Protein AF-A0A7S3HF93-F1 (afdb_monomer)

Foldseek 3Di:
DVVVVCCVPPVVVVVVLVVQLVVQCVVCVLFDSLLSSVLSVCVVCCVVCHDLSVVPADDLVVLLVLLCVVQVFNDLDDCLLVQLRVLLCPDPQNVPDDAGSVRRSVVSVLSNLLSNQSRLLVVQCVQCVCLVVADDPDDDDQDDDAPPCSLVVLQVQCVPPVDDFDFQLCLSHVHFPDHDAQPLVSLVVRSVVSLVVVQVVVVVCVVSRNCSVCVRPNHDRGGRDDLLSQLCSQHVSDPSCCSSCVVPVVSSCVRCDPVSSVVSVVSSVSSVSSNCSNNVVHD

Sequence (283 aa):
MTYLWIGAIVVTPAIIFGLIVLKSKVEYPEKSLFYCFLNSCMIPLRLLRLGPFRHGKVSLDKAMKYAMRKTKLTDFGDMTFAESYSFITNTPSHQALKLTNLGHIMFRLELNMSMCRRLRFQQFLKDCPEVLNIRVPTPVFVMGLPRTGTTFLHRLLSLDPQVRAPLLWELLSPVPGHTGAPNATVFADDRLKRNKFVRKLIQDRESMGDRAMEHIHEIGADLPEECLMVLSDEIPTHLSFLYSDYVHHDVFFSKIDFERVKNAYLYYKKVLQLLSYQVGEAE

Radius of gyration: 21.64 Å; Cα contacts (8 Å, |Δi|>4): 286; chains: 1; bounding box: 46×44×73 Å

Organism: NCBI:txid89044

InterPro domains:
  IPR027417 P-loop containing nucleoside triphosphate hydrolase [G3DSA:3.40.50.300] (52-282)
  IPR027417 P-loop containing nucleoside triphosphate hydrolase [SSF52540] (136-182)
  IPR052736 Omega-hydroxy-beta-dihydromenaquinone-9 sulfotransferase Stf3 [PTHR36451] (72-231)

Structure (mmCIF, N/CA/C/O backbone):
data_AF-A0A7S3HF93-F1
#
_entry.id   AF-A0A7S3HF93-F1
#
loop_
_atom_site.group_PDB
_atom_site.id
_atom_site.type_symbol
_atom_site.label_atom_id
_atom_site.label_alt_id
_atom_site.label_comp_id
_atom_site.label_asym_id
_atom_site.label_entity_id
_atom_site.label_seq_id
_atom_site.pdbx_PDB_ins_code
_atom_site.Cartn_x
_atom_site.Cartn_y
_atom_site.Cartn_z
_atom_site.occupancy
_atom_site.B_iso_or_equiv
_atom_site.auth_seq_id
_atom_site.auth_comp_id
_atom_site.auth_asym_id
_atom_site.auth_atom_id
_atom_site.pdbx_PDB_model_num
ATOM 1 N N . MET A 1 1 ? 18.371 21.013 -51.063 1.00 54.50 1 MET A N 1
ATOM 2 C CA . MET A 1 1 ? 19.091 20.854 -49.775 1.00 54.50 1 MET A CA 1
ATOM 3 C C . MET A 1 1 ? 18.173 20.776 -48.554 1.00 54.50 1 MET A C 1
ATOM 5 O O . MET A 1 1 ? 18.544 20.096 -47.617 1.00 54.50 1 MET A O 1
ATOM 9 N N . THR A 1 2 ? 16.985 21.384 -48.537 1.00 56.09 2 THR A N 1
ATOM 10 C CA . THR A 1 2 ? 16.068 21.419 -47.373 1.00 56.09 2 THR A CA 1
ATOM 11 C C . THR A 1 2 ? 15.461 20.066 -46.958 1.00 56.09 2 THR A C 1
ATOM 13 O O . THR A 1 2 ? 15.338 19.802 -45.767 1.00 56.09 2 THR A O 1
ATOM 16 N N . TYR A 1 3 ? 15.158 19.164 -47.898 1.00 54.81 3 TYR A N 1
ATOM 17 C CA . TYR A 1 3 ? 14.540 17.859 -47.593 1.00 54.81 3 TYR A CA 1
ATOM 18 C C . TYR A 1 3 ? 15.470 16.848 -46.891 1.00 54.81 3 TYR A C 1
ATOM 20 O O . TYR A 1 3 ? 15.006 16.033 -46.097 1.00 54.81 3 TYR A O 1
ATOM 28 N N . LEU A 1 4 ? 16.787 16.931 -47.122 1.00 53.72 4 LEU A N 1
ATOM 29 C CA . LEU A 1 4 ? 17.787 16.059 -46.482 1.00 53.72 4 LEU A CA 1
ATOM 30 C C . LEU A 1 4 ? 17.925 16.337 -44.974 1.00 53.72 4 LEU A C 1
ATOM 32 O O . LEU A 1 4 ? 18.105 15.410 -44.187 1.00 53.72 4 LEU A O 1
ATOM 36 N N . TRP A 1 5 ? 17.767 17.597 -44.558 1.00 51.94 5 TRP A N 1
ATOM 37 C CA . TRP A 1 5 ? 17.823 17.996 -43.148 1.00 51.94 5 TRP A CA 1
ATOM 38 C C . TRP A 1 5 ? 16.563 17.598 -42.369 1.00 51.94 5 TRP A C 1
ATOM 40 O O . TRP A 1 5 ? 16.667 17.169 -41.223 1.00 51.94 5 TRP A O 1
ATOM 50 N N . ILE A 1 6 ? 15.382 17.659 -42.999 1.00 56.69 6 ILE A N 1
ATOM 51 C CA . ILE A 1 6 ? 14.113 17.219 -42.390 1.00 56.69 6 ILE A CA 1
ATOM 52 C C . ILE A 1 6 ? 14.146 15.705 -42.103 1.00 56.69 6 ILE A C 1
ATOM 54 O O . ILE A 1 6 ? 13.735 15.270 -41.026 1.00 56.69 6 ILE A O 1
ATOM 58 N N . GLY A 1 7 ? 14.712 14.911 -43.023 1.00 52.31 7 GLY A N 1
ATOM 59 C CA . GLY A 1 7 ? 14.928 13.474 -42.829 1.00 52.31 7 GLY A CA 1
ATOM 60 C C . GLY A 1 7 ? 15.844 13.161 -41.640 1.00 52.31 7 GLY A C 1
ATOM 61 O O . GLY A 1 7 ? 15.483 12.381 -40.763 1.00 52.31 7 GLY A O 1
ATOM 62 N N . ALA A 1 8 ? 17.001 13.818 -41.549 1.00 60.31 8 ALA A N 1
ATOM 63 C CA . ALA A 1 8 ? 17.965 13.547 -40.481 1.00 60.31 8 ALA A CA 1
ATOM 64 C C . ALA A 1 8 ? 17.506 14.026 -39.088 1.00 60.31 8 ALA A C 1
ATOM 66 O O . ALA A 1 8 ? 17.792 13.361 -38.093 1.00 60.31 8 ALA A O 1
ATOM 67 N N . ILE A 1 9 ? 16.793 15.157 -39.007 1.00 61.91 9 ILE A N 1
ATOM 68 C CA . ILE A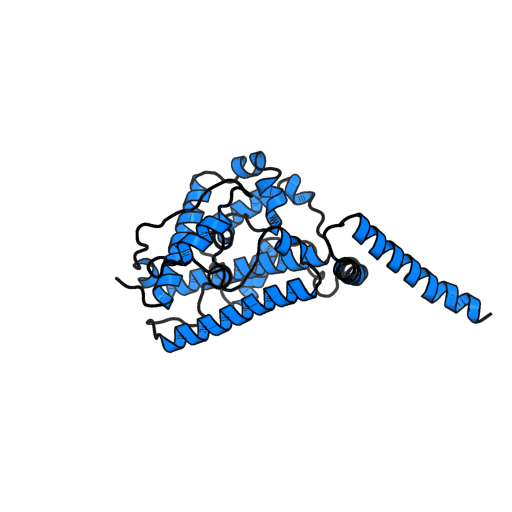 1 9 ? 16.422 15.792 -37.730 1.00 61.91 9 ILE A CA 1
ATOM 69 C C . ILE A 1 9 ? 15.125 15.217 -37.142 1.00 61.91 9 ILE A C 1
ATOM 71 O O . ILE A 1 9 ? 14.989 15.174 -35.922 1.00 61.91 9 ILE A O 1
ATOM 75 N N . VAL A 1 10 ? 14.177 14.758 -37.967 1.00 63.00 10 VAL A N 1
ATOM 76 C CA . VAL A 1 10 ? 12.846 14.331 -37.486 1.00 63.00 10 VAL A CA 1
ATOM 77 C C . VAL A 1 10 ? 12.590 12.842 -37.709 1.00 63.00 10 VAL A C 1
ATOM 79 O O . VAL A 1 10 ? 12.079 12.168 -36.813 1.00 63.00 10 VAL A O 1
ATOM 82 N N . VAL A 1 11 ? 12.976 12.298 -38.865 1.00 71.50 11 VAL A N 1
ATOM 83 C CA . VAL A 1 11 ? 12.663 10.902 -39.212 1.00 71.50 11 VAL A CA 1
ATOM 84 C C . VAL A 1 11 ? 13.532 9.935 -38.408 1.00 71.50 11 VAL A C 1
ATOM 86 O O . VAL A 1 11 ? 13.014 8.970 -37.850 1.00 71.50 11 VAL A O 1
ATOM 89 N N . THR A 1 12 ? 14.827 10.224 -38.250 1.00 80.56 12 THR A N 1
ATOM 90 C CA . THR A 1 12 ? 15.736 9.360 -37.479 1.00 80.56 12 THR A CA 1
ATOM 91 C C . THR A 1 12 ? 15.332 9.242 -36.000 1.00 80.56 12 THR A C 1
ATOM 93 O O . THR A 1 12 ? 15.206 8.111 -35.524 1.00 80.56 12 THR A O 1
ATOM 96 N N . PRO A 1 13 ? 15.043 10.332 -35.253 1.00 84.62 13 PRO A N 1
ATOM 97 C CA . PRO A 1 13 ? 14.576 10.212 -33.869 1.00 84.62 13 PRO A CA 1
ATOM 98 C C . PRO A 1 13 ? 13.223 9.509 -33.734 1.00 84.62 13 PRO A C 1
ATOM 100 O O . PRO A 1 13 ? 13.038 8.742 -32.791 1.00 84.62 13 PRO A O 1
ATOM 103 N N . ALA A 1 14 ? 12.296 9.722 -34.674 1.00 86.25 14 ALA A N 1
ATOM 104 C CA . ALA A 1 14 ? 11.002 9.042 -34.672 1.00 86.25 14 ALA A CA 1
ATOM 105 C C . ALA A 1 14 ? 11.151 7.526 -34.891 1.00 86.25 14 ALA A C 1
ATOM 107 O O . ALA A 1 14 ? 10.528 6.742 -34.174 1.00 86.25 14 ALA A O 1
ATOM 108 N N . ILE A 1 15 ? 12.023 7.103 -35.816 1.00 90.56 15 ILE A N 1
ATOM 109 C CA . ILE A 1 15 ? 12.349 5.685 -36.034 1.00 90.56 15 ILE A CA 1
ATOM 110 C C . ILE A 1 15 ? 13.000 5.089 -34.784 1.00 90.56 15 ILE A C 1
ATOM 112 O O . ILE A 1 15 ? 12.564 4.040 -34.317 1.00 90.56 15 ILE A O 1
ATOM 116 N N . ILE A 1 16 ? 14.001 5.763 -34.204 1.00 91.81 16 ILE A N 1
ATOM 117 C CA . ILE A 1 16 ? 14.665 5.301 -32.974 1.00 91.81 16 ILE A CA 1
ATOM 118 C C . ILE A 1 16 ? 13.646 5.144 -31.842 1.00 91.81 16 ILE A C 1
ATOM 120 O O . ILE A 1 16 ? 13.633 4.118 -31.166 1.00 91.81 16 ILE A O 1
ATOM 124 N N . PHE A 1 17 ? 12.764 6.126 -31.650 1.00 94.50 17 PHE A N 1
ATOM 125 C CA . PHE A 1 17 ? 11.713 6.051 -30.642 1.00 94.50 17 PHE A CA 1
ATOM 126 C C . PHE A 1 17 ? 10.759 4.877 -30.902 1.00 94.50 17 PHE A C 1
ATOM 128 O O . PHE A 1 17 ? 10.477 4.110 -29.983 1.00 94.50 17 PHE A O 1
ATOM 135 N N . GLY A 1 18 ? 10.329 4.674 -32.151 1.00 95.19 18 GLY A N 1
ATOM 136 C CA . GLY A 1 18 ? 9.523 3.516 -32.543 1.00 95.19 18 GLY A CA 1
ATOM 137 C C . GLY A 1 18 ? 10.207 2.185 -32.215 1.00 95.19 18 GLY A C 1
ATOM 138 O O . GLY A 1 18 ? 9.590 1.308 -31.613 1.00 95.19 18 GLY A O 1
ATOM 139 N N . LEU A 1 19 ? 11.503 2.056 -32.516 1.00 95.75 19 LEU A N 1
ATOM 140 C CA . LEU A 1 19 ? 12.301 0.875 -32.172 1.00 95.75 19 LEU A CA 1
ATOM 141 C C . LEU A 1 19 ? 12.415 0.667 -30.655 1.00 95.75 19 LEU A C 1
ATOM 143 O O . LEU A 1 19 ? 12.346 -0.470 -30.196 1.00 95.75 19 LEU A O 1
ATOM 147 N N . ILE A 1 20 ? 12.543 1.738 -29.865 1.00 95.88 20 ILE A N 1
ATOM 148 C CA . ILE A 1 20 ? 12.551 1.661 -28.394 1.00 95.88 20 ILE A CA 1
ATOM 149 C C . ILE A 1 20 ? 11.207 1.141 -27.871 1.00 95.88 20 ILE A C 1
ATOM 151 O O . ILE A 1 20 ? 11.189 0.247 -27.024 1.00 95.88 20 ILE A O 1
ATOM 155 N N . VAL A 1 21 ? 10.089 1.659 -28.388 1.00 97.06 21 VAL A N 1
ATOM 156 C CA . VAL A 1 21 ? 8.744 1.209 -27.998 1.00 97.06 21 VAL A CA 1
ATOM 157 C C . VAL A 1 21 ? 8.542 -0.264 -28.353 1.00 97.06 21 VAL A C 1
ATOM 159 O O . VAL A 1 21 ? 8.089 -1.035 -27.507 1.00 97.06 21 VAL A O 1
ATOM 162 N N . LEU A 1 22 ? 8.924 -0.675 -29.566 1.00 96.94 22 LEU A N 1
ATOM 163 C CA . LEU A 1 22 ? 8.828 -2.070 -30.004 1.00 96.94 22 LEU A CA 1
ATOM 164 C C . LEU A 1 22 ? 9.722 -2.989 -29.171 1.00 96.94 22 LEU A C 1
ATOM 166 O O . LEU A 1 22 ? 9.261 -4.036 -28.726 1.00 96.94 22 LEU A O 1
ATOM 170 N N . LYS A 1 23 ? 10.962 -2.580 -28.879 1.00 95.75 23 LYS A N 1
ATOM 171 C CA . LYS A 1 23 ? 11.851 -3.322 -27.978 1.00 95.75 23 LYS A CA 1
ATOM 172 C C . LYS A 1 23 ? 11.224 -3.484 -26.593 1.00 95.75 23 LYS A C 1
ATOM 174 O O . LYS A 1 23 ? 11.192 -4.594 -26.074 1.00 95.75 23 LYS A O 1
ATOM 179 N N . SER A 1 24 ? 10.662 -2.414 -26.025 1.00 93.88 24 SER A N 1
ATOM 180 C CA . SER A 1 24 ? 9.940 -2.490 -24.751 1.00 93.88 24 SER A CA 1
ATOM 181 C C . SER A 1 24 ? 8.746 -3.442 -24.832 1.00 93.88 24 SER A C 1
ATOM 183 O O . SER A 1 24 ? 8.469 -4.132 -23.859 1.00 93.88 24 SER A O 1
ATOM 185 N N . LYS A 1 25 ? 8.035 -3.505 -25.960 1.00 94.62 25 LYS A N 1
ATOM 186 C CA . LYS A 1 25 ? 6.913 -4.433 -26.127 1.00 94.62 25 LYS A CA 1
ATOM 187 C C . LYS A 1 25 ? 7.363 -5.895 -26.234 1.00 94.62 25 LYS A C 1
ATOM 189 O O . LYS A 1 25 ? 6.658 -6.771 -25.744 1.00 94.62 25 LYS A O 1
ATOM 194 N N . VAL A 1 26 ? 8.519 -6.149 -26.847 1.00 95.50 26 VAL A N 1
ATOM 195 C CA . VAL A 1 26 ? 9.136 -7.485 -26.906 1.00 95.50 26 VAL A CA 1
ATOM 196 C C . VAL A 1 26 ? 9.621 -7.928 -25.522 1.00 95.50 26 VAL A C 1
ATOM 198 O 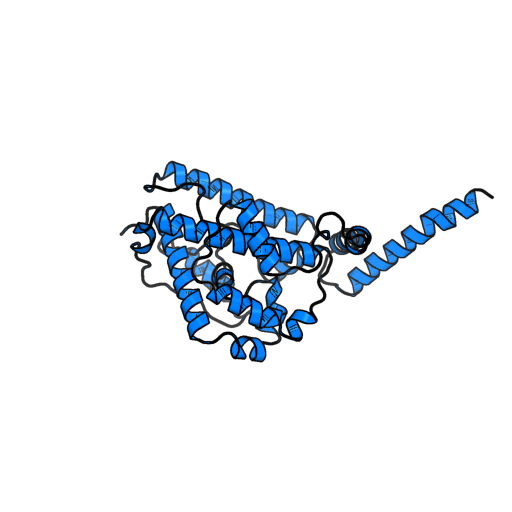O . VAL A 1 26 ? 9.415 -9.078 -25.155 1.00 95.50 26 VAL A O 1
ATOM 201 N N . GLU A 1 27 ? 10.223 -7.024 -24.742 1.00 92.44 27 GLU A N 1
ATOM 202 C CA . GLU A 1 27 ? 10.680 -7.317 -23.374 1.00 92.44 27 GLU A CA 1
ATOM 203 C C . GLU A 1 27 ? 9.521 -7.535 -22.383 1.00 92.44 27 GLU A C 1
ATOM 205 O O . GLU A 1 27 ? 9.659 -8.342 -21.468 1.00 92.44 27 GLU A O 1
ATOM 210 N N . TYR A 1 28 ? 8.389 -6.843 -22.567 1.00 90.00 28 TYR A N 1
ATOM 211 C CA . TYR A 1 28 ? 7.213 -6.906 -21.685 1.00 90.00 28 TYR A CA 1
ATOM 212 C C . TYR A 1 28 ? 5.944 -7.284 -22.479 1.00 90.00 28 TYR A C 1
ATOM 214 O O . TYR A 1 28 ? 5.081 -6.429 -22.743 1.00 90.00 28 TYR A O 1
ATOM 222 N N . PRO A 1 29 ? 5.811 -8.551 -22.919 1.00 90.25 29 PRO A N 1
ATOM 223 C CA . PRO A 1 29 ? 4.712 -8.999 -23.775 1.00 90.25 29 PRO A CA 1
ATOM 224 C C . PRO A 1 29 ? 3.334 -8.901 -23.104 1.00 90.25 29 PRO A C 1
ATOM 226 O O . PRO A 1 29 ? 2.328 -8.795 -23.804 1.00 90.25 29 PRO A O 1
ATOM 229 N N . GLU A 1 30 ? 3.267 -8.851 -21.779 1.00 87.38 30 GLU A N 1
ATOM 230 C CA . GLU A 1 30 ? 2.043 -8.665 -20.999 1.00 87.38 30 GLU A CA 1
ATOM 231 C C . GLU A 1 30 ? 1.547 -7.209 -20.965 1.00 87.38 30 GLU A C 1
ATOM 233 O O . GLU A 1 30 ? 0.379 -6.955 -20.672 1.00 87.38 30 GLU A O 1
ATOM 238 N N . LYS A 1 31 ? 2.409 -6.229 -21.268 1.00 89.62 31 LYS A N 1
ATOM 239 C CA . LYS A 1 31 ? 2.045 -4.803 -21.258 1.00 89.62 31 LYS A CA 1
ATOM 240 C C . LYS A 1 31 ? 1.449 -4.373 -22.594 1.00 89.62 31 LYS A C 1
ATOM 242 O O . LYS A 1 31 ? 1.859 -4.843 -23.654 1.00 89.62 31 LYS A O 1
ATOM 247 N N . SER A 1 32 ? 0.483 -3.457 -22.582 1.00 91.69 32 SER A N 1
ATOM 248 C CA . SER A 1 32 ? -0.082 -2.926 -23.830 1.00 91.69 32 SER A CA 1
ATOM 249 C C . SER A 1 32 ? 0.949 -2.104 -24.617 1.00 91.69 32 SER A C 1
ATOM 251 O O . SER A 1 32 ? 1.884 -1.539 -24.048 1.00 91.69 32 SER A O 1
ATOM 253 N N . LEU A 1 33 ? 0.760 -1.981 -25.936 1.00 94.19 33 LEU A N 1
ATOM 254 C CA . LEU A 1 33 ? 1.612 -1.113 -26.760 1.00 94.19 33 LEU A CA 1
ATOM 255 C C . LEU A 1 33 ? 1.557 0.348 -26.280 1.00 94.19 33 LEU A C 1
ATOM 257 O O . LEU A 1 33 ? 2.578 1.033 -26.269 1.00 94.19 33 LEU A O 1
ATOM 261 N N . PHE A 1 34 ? 0.383 0.798 -25.826 1.00 94.25 34 PHE A N 1
ATOM 262 C CA . PHE A 1 34 ? 0.198 2.129 -25.253 1.00 94.25 34 PHE A CA 1
ATOM 263 C C . PHE A 1 34 ? 1.013 2.329 -23.967 1.00 94.25 34 PHE A C 1
ATOM 265 O O . PHE A 1 34 ? 1.678 3.354 -23.824 1.00 94.25 34 PHE A O 1
ATOM 272 N N . TYR A 1 35 ? 1.054 1.333 -23.076 1.00 94.12 35 TYR A N 1
ATOM 273 C CA . TYR A 1 35 ? 1.919 1.368 -21.893 1.00 94.12 35 TYR A CA 1
ATOM 274 C C . TYR A 1 35 ? 3.398 1.479 -22.286 1.00 94.12 35 TYR A C 1
ATOM 276 O O . TYR A 1 35 ? 4.120 2.322 -21.753 1.00 94.12 35 TYR A O 1
ATOM 284 N N . CYS A 1 36 ? 3.860 0.663 -23.242 1.00 95.56 36 CYS A N 1
ATOM 285 C CA . CYS A 1 36 ? 5.243 0.705 -23.733 1.00 95.56 36 CYS A CA 1
ATOM 286 C C . CYS A 1 36 ? 5.588 2.067 -24.352 1.00 95.56 36 CYS A C 1
ATOM 288 O O . CYS A 1 36 ? 6.675 2.599 -24.106 1.00 95.56 36 CYS A O 1
ATOM 290 N N . PHE A 1 37 ? 4.653 2.657 -25.102 1.00 96.12 37 PHE A N 1
ATOM 291 C CA . PHE A 1 37 ? 4.762 4.007 -25.646 1.00 96.12 37 PHE A CA 1
ATOM 292 C C . PHE A 1 37 ? 4.907 5.048 -24.531 1.00 96.12 37 PHE A C 1
ATOM 294 O O . PHE A 1 37 ? 5.915 5.754 -24.483 1.00 96.12 37 PHE A O 1
ATOM 301 N N . LEU A 1 38 ? 3.962 5.088 -23.585 1.00 95.19 38 LEU A N 1
ATOM 302 C CA . LEU A 1 38 ? 3.956 6.055 -22.487 1.00 95.19 38 LEU A CA 1
ATOM 303 C C . LEU A 1 38 ? 5.219 5.928 -21.627 1.00 95.19 38 LEU A C 1
ATOM 305 O O . LEU A 1 38 ? 5.877 6.922 -21.318 1.00 95.19 38 LEU A O 1
ATOM 309 N N . ASN A 1 39 ? 5.607 4.695 -21.298 1.00 95.00 39 ASN A N 1
ATOM 310 C CA . ASN A 1 39 ? 6.837 4.403 -20.576 1.00 95.00 39 ASN A CA 1
ATOM 311 C C . ASN A 1 39 ? 8.072 4.928 -21.327 1.00 95.00 39 ASN A C 1
ATOM 313 O O . ASN A 1 39 ? 8.966 5.499 -20.700 1.00 95.00 39 ASN A O 1
ATOM 317 N N . SER A 1 40 ? 8.112 4.794 -22.654 1.00 96.00 40 SER A N 1
ATOM 318 C CA . SER A 1 40 ? 9.217 5.288 -23.486 1.00 96.00 40 SER A CA 1
ATOM 319 C C . SER A 1 40 ? 9.246 6.816 -23.571 1.00 96.00 40 SER A C 1
ATOM 321 O O . SER A 1 40 ? 10.325 7.405 -23.502 1.00 96.00 40 SER A O 1
ATOM 323 N N . CYS A 1 41 ? 8.088 7.488 -23.609 1.00 95.31 41 CYS A N 1
ATOM 324 C CA . CYS A 1 41 ? 8.006 8.955 -23.542 1.00 95.31 41 CYS A CA 1
ATOM 325 C C . CYS A 1 41 ? 8.643 9.530 -22.267 1.00 95.31 41 CYS A C 1
ATOM 327 O O . CYS A 1 41 ? 9.082 10.678 -22.252 1.00 95.31 41 CYS A O 1
ATOM 329 N N . MET A 1 42 ? 8.728 8.741 -21.192 1.00 95.75 42 MET A N 1
ATOM 330 C CA . MET A 1 42 ? 9.341 9.171 -19.935 1.00 95.75 42 MET A CA 1
ATOM 331 C C . MET A 1 42 ? 10.870 9.036 -19.900 1.00 95.75 42 MET A C 1
ATOM 333 O O . MET A 1 42 ? 11.488 9.496 -18.938 1.00 95.75 42 MET A O 1
ATOM 337 N N . ILE A 1 43 ? 11.504 8.437 -20.917 1.00 94.75 43 ILE A N 1
ATOM 338 C CA . ILE A 1 43 ? 12.963 8.240 -20.949 1.00 94.75 43 ILE A CA 1
ATOM 339 C C . ILE A 1 43 ? 13.720 9.575 -20.839 1.00 94.75 43 ILE A C 1
ATOM 341 O O . ILE A 1 43 ? 14.563 9.680 -19.942 1.00 94.75 43 ILE A O 1
ATOM 345 N N . PRO A 1 44 ? 13.417 10.621 -21.639 1.00 94.25 44 PRO A N 1
ATOM 346 C CA . PRO A 1 44 ? 14.111 11.904 -21.518 1.00 94.25 44 PRO A CA 1
ATOM 347 C C . PRO A 1 44 ? 13.930 12.528 -20.131 1.00 94.25 44 PRO A C 1
ATOM 349 O O . PRO A 1 44 ? 14.888 13.027 -19.545 1.00 94.25 44 PRO A O 1
ATOM 352 N N . LEU A 1 45 ? 12.725 12.427 -19.556 1.00 95.31 45 LEU A N 1
ATOM 353 C CA . LEU A 1 45 ? 12.440 12.930 -18.210 1.00 95.31 45 LEU A CA 1
ATOM 354 C C . LEU A 1 45 ? 13.279 12.211 -17.148 1.00 95.31 45 LEU A C 1
ATOM 356 O O . LEU A 1 45 ? 13.759 12.851 -16.213 1.00 95.31 45 LEU A O 1
ATOM 360 N N . ARG A 1 46 ? 13.485 10.895 -17.283 1.00 94.50 46 ARG A N 1
ATOM 361 C CA . ARG A 1 46 ? 14.317 10.124 -16.351 1.00 94.50 46 ARG A CA 1
ATOM 362 C C . ARG A 1 46 ? 15.799 10.439 -16.502 1.00 94.50 46 ARG A C 1
ATOM 364 O O . ARG A 1 46 ? 16.467 10.603 -15.482 1.00 94.50 46 ARG A O 1
ATOM 371 N N . LEU A 1 47 ? 16.292 10.572 -17.734 1.00 93.38 47 LEU A N 1
ATOM 372 C CA . LEU A 1 47 ? 17.685 10.931 -18.020 1.00 93.38 47 LEU A CA 1
ATOM 373 C C . LEU A 1 47 ? 18.029 12.326 -17.481 1.00 93.38 47 LEU A C 1
ATOM 375 O O . LEU A 1 47 ? 19.037 12.494 -16.800 1.00 93.38 47 LEU A O 1
ATOM 379 N N . LEU A 1 48 ? 17.144 13.299 -17.705 1.00 95.19 48 LEU A N 1
ATOM 380 C CA . LEU A 1 48 ? 17.313 14.684 -17.257 1.00 95.19 48 LEU A CA 1
ATOM 381 C C . LEU A 1 48 ? 16.888 14.915 -15.796 1.00 95.19 48 LEU A C 1
ATOM 383 O O . LEU A 1 48 ? 16.969 16.037 -15.303 1.00 95.19 48 LEU A O 1
ATOM 387 N N . ARG A 1 49 ? 16.422 13.872 -15.091 1.00 94.44 49 ARG A N 1
ATOM 388 C CA . ARG A 1 49 ? 15.892 13.947 -13.715 1.00 94.44 49 ARG A CA 1
ATOM 389 C C . ARG A 1 49 ? 14.818 15.035 -13.552 1.00 94.44 49 ARG A C 1
ATOM 391 O O . ARG A 1 49 ? 14.819 15.792 -12.584 1.00 94.44 49 ARG A O 1
ATOM 398 N N . LEU A 1 50 ? 13.872 15.096 -14.482 1.00 94.50 50 LEU A N 1
ATOM 399 C CA . LEU A 1 50 ? 12.753 16.038 -14.461 1.00 94.50 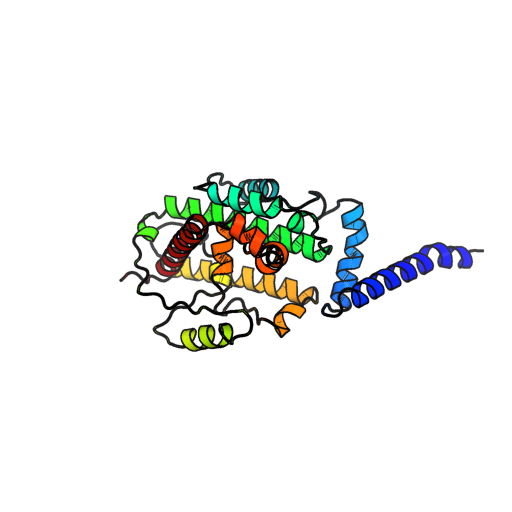50 LEU A CA 1
ATOM 400 C C . LEU A 1 50 ? 11.483 15.404 -13.880 1.00 94.50 50 LEU A C 1
ATOM 402 O O . LEU A 1 50 ? 11.322 14.181 -13.856 1.00 94.50 50 LEU A O 1
ATOM 406 N N . GLY A 1 51 ? 10.580 16.255 -13.384 1.00 92.62 51 GLY A N 1
ATOM 407 C CA . GLY A 1 51 ? 9.266 15.864 -12.865 1.00 92.62 51 GLY A CA 1
ATOM 408 C C . GLY A 1 51 ? 9.343 14.711 -11.851 1.00 92.62 51 GLY A C 1
ATOM 409 O O . GLY A 1 51 ? 10.025 14.842 -10.826 1.00 92.62 51 GLY A O 1
ATOM 410 N N . PRO A 1 52 ? 8.700 13.558 -12.118 1.00 90.50 52 PRO A N 1
ATOM 411 C CA . PRO A 1 52 ? 8.688 12.429 -11.197 1.00 90.50 52 PRO A CA 1
ATOM 412 C C . PRO A 1 52 ? 10.046 11.723 -11.065 1.00 90.50 52 PRO A C 1
ATOM 414 O O . PRO A 1 52 ? 10.167 10.805 -10.263 1.00 90.50 52 PRO A O 1
ATOM 417 N N . PHE A 1 53 ? 11.107 12.142 -11.756 1.00 94.69 53 PHE A N 1
ATOM 418 C CA . PHE A 1 53 ? 12.453 11.575 -11.592 1.00 94.69 53 PHE A CA 1
ATOM 419 C C . PHE A 1 53 ? 13.422 12.493 -10.835 1.00 94.69 53 PHE A C 1
ATOM 421 O O . PHE A 1 53 ? 14.523 12.058 -10.499 1.00 94.69 53 PHE A O 1
ATOM 428 N N . ARG A 1 54 ? 12.997 13.710 -10.457 1.00 93.50 54 ARG A N 1
ATOM 429 C CA . ARG A 1 54 ? 13.835 14.727 -9.783 1.00 93.50 54 ARG A CA 1
ATOM 430 C C . ARG A 1 54 ? 14.554 14.236 -8.533 1.00 93.50 54 ARG A C 1
ATOM 432 O O . ARG A 1 54 ? 15.690 14.617 -8.274 1.00 93.50 54 ARG A O 1
ATOM 439 N N . HIS A 1 55 ? 13.912 13.364 -7.763 1.00 88.38 55 HIS A N 1
ATOM 440 C CA . HIS A 1 55 ? 14.473 12.842 -6.517 1.00 88.38 55 HIS A CA 1
ATOM 441 C C . HIS A 1 55 ? 15.280 11.545 -6.690 1.00 88.38 55 HIS A C 1
ATOM 443 O O . HIS A 1 55 ? 15.651 10.931 -5.692 1.00 88.38 55 HIS A O 1
ATOM 449 N N . GLY A 1 56 ? 15.570 11.113 -7.922 1.00 90.19 56 GLY A N 1
ATOM 450 C CA . GLY A 1 56 ? 16.377 9.922 -8.201 1.00 90.19 56 GLY A CA 1
ATOM 451 C C . GLY A 1 56 ? 15.763 8.629 -7.650 1.00 90.19 56 GLY A C 1
ATOM 452 O O . GLY A 1 56 ? 14.539 8.462 -7.671 1.00 90.19 56 GLY A O 1
ATOM 453 N N . LYS A 1 57 ? 16.614 7.717 -7.155 1.00 90.31 57 LYS A N 1
ATOM 454 C CA . LYS A 1 57 ? 16.207 6.415 -6.595 1.00 90.31 57 LYS A CA 1
ATOM 455 C C . LYS A 1 57 ? 15.193 6.580 -5.453 1.00 90.31 57 LYS A C 1
ATOM 457 O O . LYS A 1 57 ? 15.349 7.479 -4.616 1.00 90.31 57 LYS A O 1
ATOM 462 N N . VAL A 1 58 ? 14.169 5.725 -5.453 1.00 91.88 58 VAL A N 1
ATOM 463 C CA . VAL A 1 58 ? 13.178 5.595 -4.372 1.00 91.88 58 VAL A CA 1
ATOM 464 C C . VAL A 1 58 ? 13.876 5.041 -3.127 1.00 91.88 58 VAL A C 1
ATOM 466 O O . VAL A 1 58 ? 14.693 4.132 -3.235 1.00 91.88 58 VAL A O 1
ATOM 469 N N . SER A 1 59 ? 13.607 5.626 -1.962 1.00 93.06 59 SER A N 1
ATOM 470 C CA . SER A 1 59 ? 14.136 5.158 -0.679 1.00 93.06 59 SER A CA 1
ATOM 471 C C . SER A 1 59 ? 13.162 5.483 0.446 1.00 93.06 59 SER A C 1
ATOM 473 O O . SER A 1 59 ? 12.406 6.457 0.346 1.00 93.06 59 SER A O 1
ATOM 475 N N . LEU A 1 60 ? 13.222 4.698 1.524 1.00 94.94 60 LEU A N 1
ATOM 476 C CA . LEU A 1 60 ? 12.380 4.888 2.702 1.00 94.94 60 LEU A CA 1
ATOM 477 C C . LEU A 1 60 ? 12.546 6.289 3.306 1.00 94.94 60 LEU A C 1
ATOM 479 O O . LEU A 1 60 ? 11.558 6.990 3.482 1.00 94.94 60 LEU A O 1
ATOM 483 N N . ASP A 1 61 ? 13.784 6.752 3.512 1.00 96.31 61 ASP A N 1
ATOM 484 C CA . ASP A 1 61 ? 14.072 8.093 4.054 1.00 96.31 61 ASP A CA 1
ATOM 485 C C . ASP A 1 61 ? 13.380 9.217 3.258 1.00 96.31 61 ASP A C 1
ATOM 487 O O . ASP A 1 61 ? 12.777 10.133 3.823 1.00 96.31 61 ASP A O 1
ATOM 491 N N . LYS A 1 62 ? 13.399 9.135 1.921 1.00 96.38 62 LYS A N 1
ATOM 492 C CA . LYS A 1 62 ? 12.732 10.131 1.072 1.00 96.38 62 LYS A CA 1
ATOM 493 C C . LYS A 1 62 ? 11.215 10.054 1.195 1.00 96.38 62 LYS A C 1
ATOM 495 O O . LYS A 1 62 ? 10.574 11.106 1.166 1.00 96.38 62 LYS A O 1
ATOM 500 N N . ALA A 1 63 ? 10.659 8.849 1.319 1.00 96.88 63 ALA A N 1
ATOM 501 C CA . ALA A 1 63 ? 9.228 8.640 1.505 1.00 96.88 63 ALA A CA 1
ATOM 502 C C . ALA A 1 63 ? 8.755 9.135 2.878 1.00 96.88 63 ALA A C 1
ATOM 504 O O . ALA A 1 63 ? 7.760 9.851 2.951 1.00 96.88 63 ALA A O 1
ATOM 505 N N . MET A 1 64 ? 9.517 8.879 3.943 1.00 98.00 64 MET A N 1
ATOM 506 C CA . MET A 1 64 ? 9.254 9.421 5.278 1.00 98.00 64 MET A CA 1
ATOM 507 C C . MET A 1 64 ? 9.292 10.954 5.276 1.00 98.00 64 MET A C 1
ATOM 509 O O . MET A 1 64 ? 8.336 11.601 5.699 1.00 98.00 64 MET A O 1
ATOM 513 N N . LYS A 1 65 ? 10.335 11.565 4.694 1.00 98.06 65 LYS A N 1
ATOM 514 C CA . LYS A 1 65 ? 10.428 13.030 4.539 1.00 98.06 65 LYS A CA 1
ATOM 515 C C . LYS A 1 65 ? 9.284 13.604 3.703 1.00 98.06 65 LYS A C 1
ATOM 517 O O . LYS A 1 65 ? 8.810 14.708 3.972 1.00 98.06 65 LYS A O 1
ATOM 522 N N . TYR A 1 66 ? 8.862 12.897 2.653 1.00 97.88 66 TYR A N 1
ATOM 523 C CA . TYR A 1 66 ? 7.690 13.280 1.868 1.00 97.88 66 TYR A CA 1
ATOM 524 C C . TYR A 1 66 ? 6.428 13.255 2.731 1.00 97.88 66 TYR A C 1
ATOM 526 O O . TYR A 1 66 ? 5.697 14.247 2.742 1.00 97.88 66 TYR A O 1
ATOM 534 N N . ALA A 1 67 ? 6.214 12.170 3.474 1.00 98.31 67 ALA A N 1
ATOM 535 C CA . ALA A 1 67 ? 5.057 11.992 4.332 1.00 98.31 67 ALA A CA 1
ATOM 536 C C . ALA A 1 67 ? 4.978 13.097 5.386 1.00 98.31 67 ALA A C 1
ATOM 538 O O . ALA A 1 67 ? 3.964 13.785 5.435 1.00 98.31 67 ALA A O 1
ATOM 539 N N . MET A 1 68 ? 6.074 13.387 6.098 1.00 98.56 68 MET A N 1
ATOM 540 C CA . MET A 1 68 ? 6.121 14.476 7.083 1.00 98.56 68 MET A CA 1
ATOM 541 C C . MET A 1 68 ? 5.735 15.829 6.476 1.00 98.56 68 MET A C 1
ATOM 543 O O . MET A 1 68 ? 4.924 16.572 7.026 1.00 98.56 68 MET A O 1
ATOM 547 N N . ARG A 1 69 ? 6.263 16.160 5.288 1.00 98.31 69 ARG A N 1
ATOM 548 C CA . ARG A 1 69 ? 5.910 17.415 4.601 1.00 98.31 69 ARG A CA 1
ATOM 549 C C . ARG A 1 69 ? 4.444 17.465 4.180 1.00 98.31 69 ARG A C 1
ATOM 551 O O . ARG A 1 69 ? 3.863 18.555 4.197 1.00 98.31 69 ARG A O 1
ATOM 558 N N . LYS A 1 70 ? 3.893 16.326 3.749 1.00 97.75 70 LYS A N 1
ATOM 559 C CA . LYS A 1 70 ? 2.537 16.201 3.204 1.00 97.75 70 LYS A CA 1
ATOM 560 C C . LYS A 1 70 ? 1.472 16.188 4.298 1.00 97.75 70 LYS A C 1
ATOM 562 O O . LYS A 1 70 ? 0.418 16.779 4.088 1.00 97.75 70 LYS A O 1
ATOM 567 N N . THR A 1 71 ? 1.737 15.531 5.424 1.00 97.25 71 THR A N 1
ATOM 568 C CA . THR A 1 71 ? 0.797 15.390 6.545 1.00 97.25 71 THR A CA 1
ATOM 569 C C . THR A 1 71 ? 0.997 16.442 7.629 1.00 97.25 71 THR A C 1
ATOM 571 O O . THR A 1 71 ? 0.069 16.673 8.389 1.00 97.25 71 THR A O 1
ATOM 574 N N . LYS A 1 72 ? 2.173 17.087 7.687 1.00 98.00 72 LYS A N 1
ATOM 575 C CA . LYS A 1 72 ? 2.611 17.957 8.798 1.00 98.00 72 LYS A CA 1
ATOM 576 C C . LYS A 1 72 ? 2.767 17.222 10.135 1.00 98.00 72 LYS A C 1
ATOM 578 O O . LYS A 1 72 ? 2.814 17.860 11.177 1.00 98.00 72 LYS A O 1
ATOM 583 N N . LEU A 1 73 ? 2.895 15.898 10.089 1.00 98.06 73 LEU A N 1
ATOM 584 C CA . LEU A 1 73 ? 3.112 15.032 11.246 1.00 98.06 73 LEU A CA 1
ATOM 585 C C . LEU A 1 73 ? 4.542 14.491 11.235 1.00 98.06 73 LEU A C 1
ATOM 587 O O . LEU A 1 73 ? 5.167 14.398 10.178 1.00 98.06 73 LEU A O 1
ATOM 591 N N . THR A 1 74 ? 5.059 14.119 12.400 1.00 98.19 74 THR A N 1
ATOM 592 C CA . THR A 1 74 ? 6.443 13.638 12.543 1.00 98.19 74 THR A CA 1
ATOM 593 C C . THR A 1 74 ? 6.571 12.332 13.316 1.00 98.19 74 THR A C 1
ATOM 595 O O . THR A 1 74 ? 7.616 11.694 13.218 1.00 98.19 74 THR A O 1
ATOM 598 N N . ASP A 1 75 ? 5.532 11.912 14.042 1.00 98.19 75 ASP A N 1
ATOM 599 C CA . ASP A 1 75 ? 5.565 10.679 14.822 1.00 98.19 75 ASP A CA 1
ATOM 600 C C . ASP A 1 75 ? 5.115 9.472 13.991 1.00 98.19 75 ASP A C 1
ATOM 602 O O . ASP A 1 75 ? 3.940 9.343 13.648 1.00 98.19 75 ASP A O 1
ATOM 606 N N . PHE A 1 76 ? 6.061 8.584 13.686 1.00 97.69 76 PHE A N 1
ATOM 607 C CA . PHE A 1 76 ? 5.813 7.306 13.017 1.00 97.69 76 PHE A CA 1
ATOM 608 C C . PHE A 1 76 ? 5.510 6.162 13.999 1.00 97.69 76 PHE A C 1
ATOM 610 O O . PHE A 1 76 ? 5.267 5.042 13.550 1.00 97.69 76 PHE A O 1
ATOM 617 N N . GLY A 1 77 ? 5.516 6.422 15.308 1.00 96.19 77 GLY A N 1
ATOM 618 C CA . GLY A 1 77 ? 5.418 5.402 16.343 1.00 96.19 77 GLY A CA 1
ATOM 619 C C . GLY A 1 77 ? 6.698 4.572 16.428 1.00 96.19 77 GLY A C 1
ATOM 620 O O . GLY A 1 77 ? 7.803 5.093 16.284 1.00 96.19 77 GLY A O 1
ATOM 621 N N . ASP A 1 78 ? 6.540 3.269 16.656 1.00 94.06 78 ASP A N 1
ATOM 622 C CA . ASP A 1 78 ? 7.649 2.314 16.618 1.00 94.06 78 ASP A CA 1
ATOM 623 C C . ASP A 1 78 ? 8.364 2.378 15.257 1.00 94.06 78 ASP A C 1
ATOM 625 O O . ASP A 1 78 ? 7.719 2.399 14.207 1.00 94.06 78 ASP A O 1
ATOM 629 N N . MET A 1 79 ? 9.694 2.425 15.282 1.00 96.06 79 MET A N 1
ATOM 630 C CA . MET A 1 79 ? 10.563 2.530 14.110 1.00 96.06 79 MET A CA 1
ATOM 631 C C . MET A 1 79 ? 11.063 1.174 13.596 1.00 96.06 79 MET A C 1
ATOM 633 O O . MET A 1 79 ? 11.761 1.134 12.583 1.00 96.06 79 MET A O 1
ATOM 637 N N . THR A 1 80 ? 10.665 0.065 14.224 1.00 94.88 80 THR A N 1
ATOM 638 C CA . THR A 1 80 ? 11.014 -1.306 13.819 1.00 94.88 80 THR A CA 1
ATOM 639 C C . THR A 1 80 ? 10.664 -1.586 12.352 1.00 94.88 80 THR A C 1
ATOM 641 O O . THR A 1 80 ? 11.436 -2.249 11.655 1.00 94.88 80 THR A O 1
ATOM 644 N N . PHE A 1 81 ? 9.571 -1.013 11.828 1.00 95.62 81 PHE A N 1
ATOM 645 C CA . PHE A 1 81 ? 9.231 -1.113 10.402 1.00 95.62 81 PHE A CA 1
ATOM 646 C C . PHE A 1 81 ? 10.346 -0.574 9.496 1.00 95.62 81 PHE A C 1
ATOM 648 O O . PHE A 1 81 ? 10.656 -1.161 8.460 1.00 95.62 81 PHE A O 1
ATOM 655 N N . ALA A 1 82 ? 10.990 0.532 9.877 1.00 96.44 82 ALA A N 1
ATOM 656 C CA . ALA A 1 82 ? 12.017 1.155 9.057 1.00 96.44 82 ALA A CA 1
ATOM 657 C C . ALA A 1 82 ? 13.251 0.256 8.937 1.00 96.44 82 ALA A C 1
ATOM 659 O O . ALA A 1 82 ? 13.877 0.201 7.876 1.00 96.44 82 ALA A O 1
ATOM 660 N N . GLU A 1 83 ? 13.554 -0.501 9.990 1.00 94.81 83 GLU A N 1
ATOM 661 C CA . GLU A 1 83 ? 14.569 -1.551 9.958 1.00 94.81 83 GLU A CA 1
ATOM 662 C C . GLU A 1 83 ? 14.161 -2.698 9.030 1.00 94.81 83 GLU A C 1
ATOM 664 O O . GLU A 1 83 ? 14.969 -3.091 8.193 1.00 94.81 83 GLU A O 1
ATOM 669 N N . SER A 1 84 ? 12.910 -3.179 9.101 1.00 94.19 84 SER A N 1
ATOM 670 C CA . SER A 1 84 ? 12.390 -4.228 8.203 1.00 94.19 84 SER A CA 1
ATOM 671 C C . SER A 1 84 ? 12.570 -3.834 6.732 1.00 94.19 84 SER A C 1
ATOM 673 O O . SER A 1 84 ? 13.098 -4.597 5.922 1.00 94.19 84 SER A O 1
ATOM 675 N N . TYR A 1 85 ? 12.202 -2.598 6.389 1.00 94.19 85 TYR A N 1
ATOM 676 C CA . TYR A 1 85 ? 12.419 -2.032 5.059 1.00 94.19 85 TYR A CA 1
ATOM 677 C C . TYR A 1 85 ? 13.908 -1.893 4.720 1.00 94.19 85 TYR A C 1
ATOM 679 O O . TYR A 1 85 ? 14.317 -2.193 3.597 1.00 94.19 85 TYR A O 1
ATOM 687 N N . SER A 1 86 ? 14.739 -1.448 5.663 1.00 93.56 86 SER A N 1
ATOM 688 C CA . SER A 1 86 ? 16.188 -1.331 5.468 1.00 93.56 86 SER A CA 1
ATOM 689 C C . SER A 1 86 ? 16.828 -2.687 5.165 1.00 93.56 86 SER A C 1
ATOM 691 O O . SER A 1 86 ? 17.629 -2.792 4.236 1.00 93.56 86 SER A O 1
ATOM 693 N N . PHE A 1 87 ? 16.441 -3.748 5.875 1.00 91.50 87 PHE A N 1
ATOM 694 C CA . PHE A 1 87 ? 16.974 -5.087 5.639 1.00 91.50 87 PHE A CA 1
ATOM 695 C C . PHE A 1 87 ? 16.710 -5.560 4.219 1.00 91.50 87 PHE A C 1
ATOM 697 O O . PHE A 1 87 ? 17.655 -5.943 3.532 1.00 91.50 87 PHE A O 1
ATOM 704 N N . ILE A 1 88 ? 15.462 -5.470 3.757 1.00 91.25 88 ILE A N 1
ATOM 705 C CA . ILE A 1 88 ? 15.096 -5.936 2.417 1.00 91.25 88 ILE A CA 1
ATOM 706 C C . ILE A 1 88 ? 15.680 -5.031 1.338 1.00 91.25 88 ILE A C 1
ATOM 708 O O . ILE A 1 88 ? 16.271 -5.525 0.376 1.00 91.25 88 ILE A O 1
ATOM 712 N N . THR A 1 89 ? 15.608 -3.708 1.509 1.00 90.94 89 THR A N 1
ATOM 713 C CA . THR A 1 89 ? 16.133 -2.774 0.502 1.00 90.94 89 THR A CA 1
ATOM 714 C C . THR A 1 89 ? 17.646 -2.870 0.323 1.00 90.94 89 THR A C 1
ATOM 716 O O . THR A 1 89 ? 18.132 -2.573 -0.767 1.00 90.94 89 THR A O 1
ATOM 719 N N . ASN A 1 90 ? 18.397 -3.310 1.336 1.00 90.44 90 ASN A N 1
ATOM 720 C CA . ASN A 1 90 ? 19.845 -3.515 1.255 1.00 90.44 90 ASN A CA 1
ATOM 721 C C . ASN A 1 90 ? 20.256 -4.900 0.727 1.00 90.44 90 ASN A C 1
ATOM 723 O O . ASN A 1 90 ? 21.449 -5.141 0.539 1.00 90.44 90 ASN A O 1
ATOM 727 N N . THR A 1 91 ? 19.312 -5.803 0.446 1.00 88.62 91 THR A N 1
ATOM 728 C CA . THR A 1 91 ? 19.641 -7.095 -0.173 1.00 88.62 91 THR A CA 1
ATOM 729 C C . THR A 1 91 ? 20.163 -6.914 -1.605 1.00 88.62 91 THR A C 1
ATOM 731 O O . THR A 1 91 ? 19.695 -6.022 -2.325 1.00 88.62 91 THR A O 1
ATOM 734 N N . PRO A 1 92 ? 21.087 -7.775 -2.078 1.00 87.19 92 PRO A N 1
ATOM 735 C CA . PRO A 1 92 ? 21.533 -7.757 -3.472 1.00 87.19 92 PRO A CA 1
ATOM 736 C C . PRO A 1 92 ? 20.371 -7.884 -4.463 1.00 87.19 92 PRO A C 1
ATOM 738 O O . PRO A 1 92 ? 20.328 -7.156 -5.455 1.00 87.19 92 PRO A O 1
ATOM 741 N N . SER A 1 93 ? 19.395 -8.742 -4.155 1.00 84.44 93 SER A N 1
ATOM 742 C CA . SER A 1 93 ? 18.203 -8.959 -4.975 1.00 84.44 93 SER A CA 1
ATOM 743 C C . SER A 1 93 ? 17.381 -7.684 -5.154 1.00 84.44 93 SER A C 1
ATOM 745 O O . SER A 1 93 ? 17.036 -7.330 -6.281 1.00 84.44 93 SER A O 1
ATOM 747 N N . HIS A 1 94 ? 17.127 -6.935 -4.075 1.00 87.31 94 HIS A N 1
ATOM 748 C CA . HIS A 1 94 ? 16.414 -5.662 -4.175 1.00 87.31 94 HIS A CA 1
ATOM 749 C C . HIS A 1 94 ? 17.235 -4.592 -4.910 1.00 87.31 94 HIS A C 1
ATOM 751 O O . HIS A 1 94 ? 16.710 -3.829 -5.723 1.00 87.31 94 HIS A O 1
ATOM 757 N N . GLN A 1 95 ? 18.545 -4.523 -4.655 1.00 87.75 95 GLN A N 1
ATOM 758 C CA . GLN A 1 95 ? 19.434 -3.551 -5.301 1.00 87.75 95 GLN A CA 1
ATOM 759 C C . GLN A 1 95 ? 19.582 -3.788 -6.812 1.00 87.75 95 GLN A C 1
ATOM 761 O O . GLN A 1 95 ? 19.820 -2.831 -7.551 1.00 87.75 95 GLN A O 1
ATOM 766 N N . ALA A 1 96 ? 19.394 -5.027 -7.272 1.00 85.81 96 ALA A N 1
ATOM 767 C CA . ALA A 1 96 ? 19.429 -5.403 -8.682 1.00 85.81 96 ALA A CA 1
ATOM 768 C C . ALA A 1 96 ? 18.137 -5.070 -9.456 1.00 85.81 96 ALA A C 1
ATOM 770 O O . ALA A 1 96 ? 18.132 -5.161 -10.689 1.00 85.81 96 ALA A O 1
ATOM 771 N N . LEU A 1 97 ? 17.051 -4.669 -8.778 1.00 85.19 97 LEU A N 1
ATOM 772 C CA . LEU A 1 97 ? 15.765 -4.388 -9.421 1.00 85.19 97 LEU A CA 1
ATOM 773 C C . LEU A 1 97 ? 15.868 -3.261 -10.456 1.00 85.19 97 LEU A C 1
ATOM 775 O O . LEU A 1 97 ? 16.296 -2.137 -10.174 1.00 85.19 97 LEU A O 1
ATOM 779 N N . LYS A 1 98 ? 15.382 -3.546 -11.667 1.00 86.50 98 LYS A N 1
ATOM 780 C CA . LYS A 1 98 ? 15.298 -2.584 -12.770 1.00 86.50 98 LYS A CA 1
ATOM 781 C C . LYS A 1 98 ? 13.853 -2.169 -12.987 1.00 86.50 98 LYS A C 1
ATOM 783 O O . LYS A 1 98 ? 13.092 -2.827 -13.685 1.00 86.50 98 LYS A O 1
ATOM 788 N N . LEU A 1 99 ? 13.482 -1.039 -12.397 1.00 88.75 99 LEU A N 1
ATOM 789 C CA . LEU A 1 99 ? 12.143 -0.488 -12.575 1.00 88.75 99 LEU A CA 1
ATOM 790 C C . LEU A 1 99 ? 12.015 0.203 -13.930 1.00 88.75 99 LEU A C 1
ATOM 792 O O . LEU A 1 99 ? 12.844 1.052 -14.287 1.00 88.75 99 LEU A O 1
ATOM 796 N N . THR A 1 100 ? 10.917 -0.088 -14.628 1.00 90.88 100 THR A N 1
ATOM 797 C CA . THR A 1 100 ? 10.426 0.730 -15.744 1.00 90.88 100 THR A CA 1
ATOM 798 C C . THR A 1 100 ? 10.158 2.168 -15.274 1.00 90.88 100 THR A C 1
ATOM 800 O O . THR A 1 100 ? 10.152 2.459 -14.076 1.00 90.88 100 THR A O 1
ATOM 803 N N . ASN A 1 101 ? 9.974 3.111 -16.198 1.00 94.12 101 ASN A N 1
ATOM 804 C CA . ASN A 1 101 ? 9.727 4.509 -15.836 1.00 94.12 101 ASN A CA 1
ATOM 805 C C . ASN A 1 101 ? 8.404 4.655 -15.086 1.00 94.12 101 ASN A C 1
ATOM 807 O O . ASN A 1 101 ? 8.372 5.284 -14.032 1.00 94.12 101 ASN A O 1
ATOM 811 N N . LEU A 1 102 ? 7.347 4.008 -15.579 1.00 91.81 102 LEU A N 1
ATOM 812 C CA . LEU A 1 102 ? 6.057 3.965 -14.894 1.00 91.81 102 LEU A CA 1
ATOM 813 C C . LEU A 1 102 ? 6.140 3.164 -13.586 1.00 91.81 102 LEU A C 1
ATOM 815 O O . LEU A 1 102 ? 5.645 3.631 -12.563 1.00 91.81 102 LEU A O 1
ATOM 819 N N . GLY A 1 103 ? 6.865 2.039 -13.563 1.00 90.00 103 GLY A N 1
ATOM 820 C CA . GLY A 1 103 ? 7.101 1.261 -12.340 1.00 90.00 103 GLY A CA 1
ATOM 821 C C . GLY A 1 103 ? 7.812 2.057 -11.241 1.00 90.00 103 GLY A C 1
ATOM 822 O O . GLY A 1 103 ? 7.446 1.973 -10.075 1.00 90.00 103 GLY A O 1
ATOM 823 N N . HIS A 1 104 ? 8.773 2.913 -11.601 1.00 92.69 104 HIS A N 1
ATOM 824 C CA . HIS A 1 104 ? 9.442 3.816 -10.657 1.00 92.69 104 HIS A CA 1
ATOM 825 C C . HIS A 1 104 ? 8.470 4.827 -10.031 1.00 92.69 104 HIS A C 1
ATOM 827 O O . HIS A 1 104 ? 8.583 5.151 -8.847 1.00 92.69 104 HIS A O 1
ATOM 833 N N . ILE A 1 105 ? 7.521 5.340 -10.818 1.00 92.81 105 ILE A N 1
ATOM 834 C CA . ILE A 1 105 ? 6.496 6.277 -10.340 1.00 92.81 105 ILE A CA 1
ATOM 835 C C . ILE A 1 105 ? 5.530 5.563 -9.400 1.00 92.81 105 ILE A C 1
ATOM 837 O O . ILE A 1 105 ? 5.268 6.079 -8.314 1.00 92.81 105 ILE A O 1
ATOM 841 N N . MET A 1 106 ? 5.054 4.377 -9.790 1.00 90.44 106 MET A N 1
ATOM 842 C CA . MET A 1 106 ? 4.137 3.572 -8.981 1.00 90.44 106 MET A CA 1
ATOM 843 C C . MET A 1 106 ? 4.776 3.154 -7.659 1.00 90.44 106 MET A C 1
ATOM 845 O O . MET A 1 106 ? 4.181 3.383 -6.611 1.00 90.44 106 MET A O 1
ATOM 849 N N . PHE A 1 107 ? 6.022 2.671 -7.679 1.00 92.06 107 PHE A N 1
ATOM 850 C CA . PHE A 1 107 ? 6.729 2.296 -6.455 1.00 92.06 107 PHE A CA 1
ATOM 851 C C . PHE A 1 107 ? 6.878 3.484 -5.496 1.00 92.06 107 PHE A C 1
ATOM 853 O O . PHE A 1 107 ? 6.648 3.379 -4.291 1.00 92.06 107 PHE A O 1
ATOM 860 N N . ARG A 1 108 ? 7.217 4.668 -6.022 1.00 93.94 108 ARG A N 1
ATOM 861 C CA . ARG A 1 108 ? 7.288 5.866 -5.183 1.00 93.94 108 ARG A CA 1
ATOM 862 C C . ARG A 1 108 ? 5.925 6.249 -4.612 1.00 93.94 108 ARG A C 1
ATOM 864 O O . ARG A 1 108 ? 5.867 6.673 -3.462 1.00 93.94 108 ARG A O 1
ATOM 871 N N . LEU A 1 109 ? 4.867 6.174 -5.419 1.00 92.81 109 LEU A N 1
ATOM 872 C CA . LEU A 1 109 ? 3.510 6.479 -4.978 1.00 92.81 109 LEU A CA 1
ATOM 873 C C . LEU A 1 109 ? 3.093 5.540 -3.841 1.00 92.81 109 LEU A C 1
ATOM 875 O O . LEU A 1 109 ? 2.674 6.030 -2.799 1.00 92.81 109 LEU A O 1
ATOM 879 N N . GLU A 1 110 ? 3.279 4.233 -4.019 1.00 92.25 110 GLU A N 1
ATOM 880 C CA . GLU A 1 110 ? 2.986 3.196 -3.02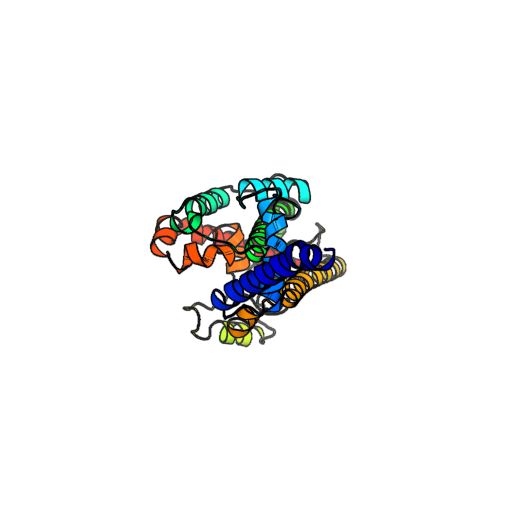5 1.00 92.25 110 GLU A CA 1
ATOM 881 C C . GLU A 1 110 ? 3.704 3.476 -1.697 1.00 92.25 110 GLU A C 1
ATOM 883 O O . GLU A 1 110 ? 3.050 3.662 -0.668 1.00 92.25 110 GLU A O 1
ATOM 888 N N . LEU A 1 111 ? 5.030 3.650 -1.732 1.00 94.25 111 LEU A N 1
ATOM 889 C CA . LEU A 1 111 ? 5.822 3.893 -0.525 1.00 94.25 111 LEU A CA 1
ATOM 890 C C . LEU A 1 111 ? 5.449 5.221 0.158 1.00 94.25 111 LEU A C 1
ATOM 892 O O . LEU A 1 111 ? 5.342 5.297 1.380 1.00 94.25 111 LEU A O 1
ATOM 896 N N . ASN A 1 112 ? 5.207 6.281 -0.619 1.00 95.62 112 ASN A N 1
ATOM 897 C CA . ASN A 1 112 ? 4.759 7.564 -0.076 1.00 95.62 112 ASN A CA 1
ATOM 898 C C . ASN A 1 112 ? 3.382 7.457 0.593 1.00 95.62 112 ASN A C 1
ATOM 900 O O . ASN A 1 112 ? 3.169 8.085 1.633 1.00 95.62 112 ASN A O 1
ATOM 904 N N . MET A 1 113 ? 2.449 6.711 -0.005 1.00 94.69 113 MET A N 1
ATOM 905 C CA . MET A 1 113 ? 1.113 6.509 0.553 1.00 94.69 113 MET A CA 1
ATOM 906 C C . MET A 1 113 ? 1.171 5.717 1.857 1.00 94.69 113 MET A C 1
ATOM 908 O O . MET A 1 113 ? 0.560 6.16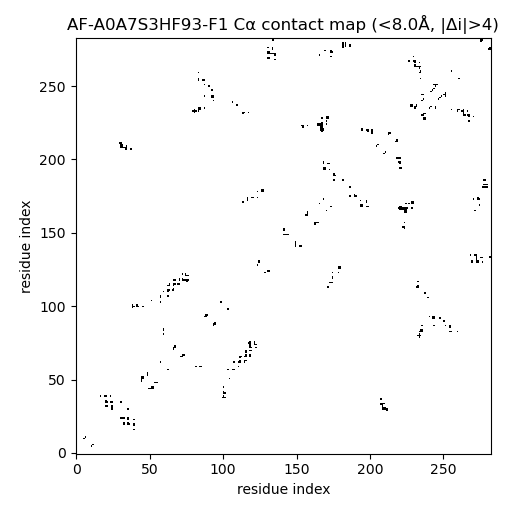5 2.824 1.00 94.69 113 MET A O 1
ATOM 912 N N . SER A 1 114 ? 1.950 4.631 1.920 1.00 95.06 114 SER A N 1
ATOM 913 C CA . SER A 1 114 ? 2.153 3.864 3.159 1.00 95.06 114 SER A CA 1
ATOM 914 C C . SER A 1 114 ? 2.727 4.744 4.278 1.00 95.06 114 SER A C 1
ATOM 916 O O . SER A 1 114 ? 2.147 4.833 5.358 1.00 95.06 114 SER A O 1
ATOM 918 N N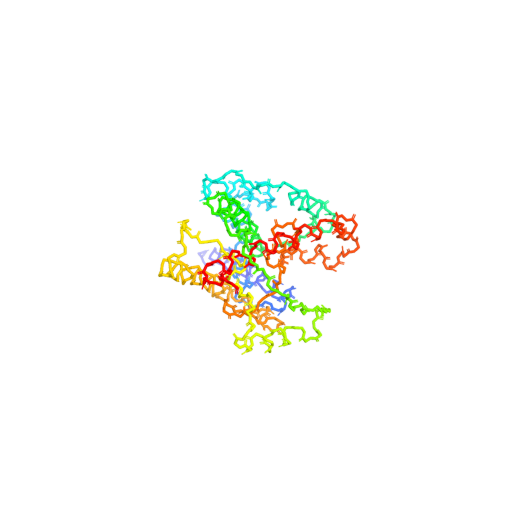 . MET A 1 115 ? 3.773 5.535 4.003 1.00 97.06 115 MET A N 1
ATOM 919 C CA . MET A 1 115 ? 4.350 6.428 5.021 1.00 97.06 115 MET A CA 1
ATOM 920 C C . MET A 1 115 ? 3.377 7.533 5.471 1.00 97.06 115 MET A C 1
ATOM 922 O O . MET A 1 115 ? 3.346 7.897 6.648 1.00 97.06 115 MET A O 1
ATOM 926 N N . CYS A 1 116 ? 2.554 8.072 4.562 1.00 97.19 116 CYS A N 1
ATOM 927 C CA . CYS A 1 116 ? 1.505 9.030 4.930 1.00 97.19 116 CYS A CA 1
ATOM 928 C C . CYS A 1 116 ? 0.411 8.373 5.779 1.00 97.19 116 CYS A C 1
ATOM 930 O O . CYS A 1 116 ? -0.072 8.992 6.728 1.00 97.19 116 CYS A O 1
ATOM 932 N N . ARG A 1 117 ? 0.012 7.146 5.429 1.00 96.69 117 ARG A N 1
ATOM 933 C CA . ARG A 1 117 ? -0.972 6.352 6.165 1.00 96.69 117 ARG A CA 1
ATOM 934 C C . ARG A 1 117 ? -0.474 6.062 7.575 1.00 96.69 117 ARG A C 1
ATOM 936 O O . ARG A 1 117 ? -1.206 6.365 8.508 1.00 96.69 117 ARG A O 1
ATOM 943 N N . ARG A 1 118 ? 0.780 5.625 7.735 1.00 96.94 118 ARG A N 1
ATOM 944 C CA . ARG A 1 118 ? 1.399 5.381 9.045 1.00 96.94 118 ARG A CA 1
ATOM 945 C C . ARG A 1 118 ? 1.362 6.614 9.949 1.00 96.94 118 ARG A C 1
ATOM 947 O O . ARG A 1 118 ? 0.863 6.518 11.063 1.00 96.94 118 ARG A O 1
ATOM 954 N N . LEU A 1 119 ? 1.811 7.777 9.459 1.00 98.00 119 LEU A N 1
ATOM 955 C CA . LEU A 1 119 ? 1.770 9.031 10.230 1.00 98.00 119 LEU A CA 1
ATOM 956 C C . LEU A 1 119 ? 0.348 9.404 10.660 1.00 98.00 119 LEU A C 1
ATOM 958 O O . LEU A 1 119 ? 0.112 9.752 11.813 1.00 98.00 119 LEU A O 1
ATOM 962 N N . ARG A 1 120 ? -0.604 9.345 9.723 1.00 97.50 120 ARG A N 1
ATOM 963 C CA . ARG A 1 120 ? -2.005 9.671 10.011 1.00 97.50 120 ARG A CA 1
ATOM 964 C C . ARG A 1 120 ? -2.605 8.696 11.012 1.00 97.50 120 ARG A C 1
ATOM 966 O O . ARG A 1 120 ? -3.331 9.126 11.894 1.00 97.50 120 ARG A O 1
ATOM 973 N N . PHE A 1 121 ? -2.292 7.411 10.884 1.00 97.50 121 PHE A N 1
ATOM 974 C CA . PHE A 1 121 ? -2.801 6.377 11.771 1.00 97.50 121 PHE A CA 1
ATOM 975 C C . PHE A 1 121 ? -2.268 6.560 13.187 1.00 97.50 121 PHE A C 1
ATOM 977 O O . PHE A 1 121 ? -3.045 6.571 14.134 1.00 97.50 121 PHE A O 1
ATOM 984 N N . GLN A 1 122 ? -0.964 6.804 13.320 1.00 97.44 122 GLN A N 1
ATOM 985 C CA . GLN A 1 122 ? -0.341 7.072 14.609 1.00 97.44 122 GLN A CA 1
ATOM 986 C C . GLN A 1 122 ? -0.933 8.315 15.280 1.00 97.44 122 GLN A C 1
ATOM 988 O O . GLN A 1 122 ? -1.223 8.288 16.472 1.00 97.44 122 GLN A O 1
ATOM 993 N N . GLN A 1 123 ? -1.150 9.392 14.523 1.00 97.06 123 GLN A N 1
ATOM 994 C CA . GLN A 1 123 ? -1.809 10.584 15.053 1.00 97.06 123 GLN A CA 1
ATOM 995 C C . GLN A 1 123 ? -3.257 10.294 15.467 1.00 97.06 123 GLN A C 1
ATOM 997 O O . GLN A 1 123 ? -3.655 10.644 16.571 1.00 97.06 123 GLN A O 1
ATOM 1002 N N . PHE A 1 124 ? -4.017 9.588 14.631 1.00 96.44 124 PHE A N 1
ATOM 1003 C CA . PHE A 1 124 ? -5.405 9.246 14.925 1.00 96.44 124 PHE A CA 1
ATOM 1004 C C . PHE A 1 124 ? -5.540 8.419 16.211 1.00 96.44 124 PHE A C 1
ATOM 1006 O O . PHE A 1 124 ? -6.415 8.695 17.022 1.00 96.44 124 PHE A O 1
ATOM 1013 N N . LEU A 1 125 ? -4.651 7.449 16.446 1.00 95.50 125 LEU A N 1
ATOM 1014 C CA . LEU A 1 125 ? -4.662 6.656 17.680 1.00 95.50 125 LEU A CA 1
ATOM 1015 C C . LEU A 1 125 ? -4.361 7.484 18.939 1.00 95.50 125 LEU A C 1
ATOM 1017 O O . LEU A 1 125 ? -4.798 7.105 20.022 1.00 95.50 125 LEU A O 1
ATOM 1021 N N . LYS A 1 126 ? -3.625 8.596 18.821 1.00 94.94 126 LYS A N 1
ATOM 1022 C CA . LYS A 1 126 ? -3.425 9.533 19.939 1.00 94.94 126 LYS A CA 1
ATOM 1023 C C . LYS A 1 126 ? -4.668 10.365 20.210 1.00 94.94 126 LYS A C 1
ATOM 1025 O O . LYS A 1 126 ? -4.979 10.623 21.367 1.00 94.94 126 LYS A O 1
ATOM 1030 N N . ASP A 1 127 ? -5.338 10.786 19.144 1.00 93.75 127 ASP A N 1
ATOM 1031 C CA . ASP A 1 127 ? -6.504 11.661 19.226 1.00 93.75 127 ASP A CA 1
ATOM 1032 C C . ASP A 1 127 ? -7.772 10.892 19.637 1.00 93.75 127 ASP A C 1
ATOM 1034 O O . ASP A 1 127 ? -8.662 11.466 20.261 1.00 93.75 127 ASP A O 1
ATOM 1038 N N . CYS A 1 128 ? -7.851 9.600 19.303 1.00 93.00 128 CYS A N 1
ATOM 1039 C CA . CYS A 1 128 ? -8.982 8.710 19.587 1.00 93.00 128 CYS A CA 1
ATOM 1040 C C . CYS A 1 128 ? -8.493 7.348 20.132 1.00 93.00 128 CYS A C 1
ATOM 1042 O O . CYS A 1 128 ? -8.608 6.323 19.445 1.00 93.00 128 CYS A O 1
ATOM 1044 N N . PRO A 1 129 ? -7.906 7.296 21.345 1.00 93.75 129 PRO A N 1
ATOM 1045 C CA . PRO A 1 129 ? -7.360 6.061 21.913 1.00 93.75 129 PRO A CA 1
ATOM 1046 C C . PRO A 1 129 ? -8.427 4.985 22.165 1.00 93.75 129 PRO A C 1
ATOM 1048 O O . PRO A 1 129 ? -8.102 3.797 22.187 1.00 93.75 129 PRO A O 1
ATOM 1051 N N . GLU A 1 130 ? -9.701 5.364 22.307 1.00 92.00 130 GLU A N 1
ATOM 1052 C CA . GLU A 1 130 ? -10.825 4.447 22.511 1.00 92.00 130 GLU A CA 1
ATOM 1053 C C . GLU A 1 130 ? -11.029 3.461 21.354 1.00 92.00 130 GLU A C 1
ATOM 1055 O O . GLU A 1 130 ? -11.579 2.381 21.562 1.00 92.00 130 GLU A O 1
ATOM 1060 N N . VAL A 1 131 ? -10.517 3.773 20.157 1.00 92.69 131 VAL A N 1
ATOM 1061 C CA . VAL A 1 131 ? -10.509 2.848 19.012 1.00 92.69 131 VAL A CA 1
ATOM 1062 C C . VAL A 1 131 ? -9.819 1.534 19.368 1.00 92.69 131 VAL A C 1
ATOM 1064 O O . VAL A 1 131 ? -10.255 0.471 18.936 1.00 92.69 131 VAL A O 1
ATOM 1067 N N . LEU A 1 132 ? -8.783 1.572 20.210 1.00 94.88 132 LEU A N 1
ATOM 1068 C CA . LEU A 1 132 ? -8.052 0.373 20.626 1.00 94.88 132 LEU A CA 1
ATOM 1069 C C . LEU A 1 132 ? -8.868 -0.551 21.545 1.00 94.88 132 LEU A C 1
ATOM 1071 O O . LEU A 1 132 ? -8.484 -1.711 21.713 1.00 94.88 132 LEU A O 1
ATOM 1075 N N . ASN A 1 133 ? -9.992 -0.076 22.092 1.00 93.75 133 ASN A N 1
ATOM 1076 C CA . ASN A 1 133 ? -10.906 -0.872 22.914 1.00 93.75 133 ASN A CA 1
ATOM 1077 C C . ASN A 1 133 ? -11.948 -1.632 22.081 1.00 93.75 133 ASN A C 1
ATOM 1079 O O . ASN A 1 133 ? -12.597 -2.533 22.611 1.00 93.75 133 ASN A O 1
ATOM 1083 N N . ILE A 1 134 ? -12.102 -1.309 20.790 1.00 92.38 134 ILE A N 1
ATOM 1084 C CA . ILE A 1 134 ? -13.052 -2.001 19.915 1.00 92.38 134 ILE A CA 1
ATOM 1085 C C . ILE A 1 134 ? -12.660 -3.474 19.802 1.00 92.38 134 ILE A C 1
ATOM 1087 O O . ILE A 1 134 ? -11.511 -3.820 19.504 1.00 92.38 134 ILE A O 1
ATOM 1091 N N . ARG A 1 135 ? -13.616 -4.367 20.055 1.00 90.94 135 ARG A N 1
ATOM 1092 C CA . ARG A 1 135 ? -13.390 -5.804 19.942 1.00 90.94 135 ARG A CA 1
ATOM 1093 C C . ARG A 1 135 ? -13.346 -6.190 18.468 1.00 90.94 135 ARG A C 1
ATOM 1095 O O . ARG A 1 135 ? -14.261 -5.894 17.717 1.00 90.94 135 ARG A O 1
ATOM 1102 N N . VAL A 1 136 ? -12.305 -6.920 18.076 1.00 87.81 136 VAL A N 1
ATOM 1103 C CA . VAL A 1 136 ? -12.312 -7.678 16.820 1.00 87.81 136 VAL A CA 1
ATOM 1104 C C . VAL A 1 136 ? -12.796 -9.088 17.180 1.00 87.81 136 VAL A C 1
ATOM 1106 O O . VAL A 1 136 ? -12.062 -9.788 17.889 1.00 87.81 136 VAL A O 1
ATOM 1109 N N . PRO A 1 137 ? -14.034 -9.483 16.817 1.00 82.25 137 PRO A N 1
ATOM 1110 C CA . PRO A 1 137 ? -14.559 -10.818 17.105 1.00 82.25 137 PRO A CA 1
ATOM 1111 C C . PRO A 1 137 ? -13.745 -11.881 16.359 1.00 82.25 137 PRO A C 1
ATOM 1113 O O . PRO A 1 137 ? -12.902 -11.543 15.532 1.00 82.25 137 PRO A O 1
ATOM 1116 N N . THR A 1 138 ? -13.961 -13.160 16.678 1.00 87.06 138 THR A N 1
ATOM 1117 C CA . THR A 1 138 ? -13.185 -14.297 16.153 1.00 87.06 138 THR A CA 1
ATOM 1118 C C . THR A 1 138 ? -13.025 -14.217 14.626 1.00 87.06 138 THR A C 1
ATOM 1120 O O . THR A 1 138 ? -13.988 -14.494 13.909 1.00 87.06 138 THR A O 1
ATOM 1123 N N . PRO A 1 139 ? -11.841 -13.830 14.109 1.00 90.31 139 PRO A N 1
ATOM 1124 C CA . PRO A 1 139 ? -11.667 -13.600 12.683 1.00 90.31 139 PRO A CA 1
ATOM 1125 C C . PRO A 1 139 ? -11.514 -14.927 11.939 1.00 90.31 139 PRO A C 1
ATOM 1127 O O . PRO A 1 139 ? -10.870 -15.860 12.426 1.00 90.31 139 PRO A O 1
ATOM 1130 N N . VAL A 1 140 ? -12.049 -14.988 10.722 1.00 93.00 140 VAL A N 1
ATOM 1131 C CA . VAL A 1 140 ? -11.785 -16.081 9.781 1.00 93.00 140 VAL A CA 1
ATOM 1132 C C . VAL A 1 140 ? -10.638 -15.657 8.869 1.00 93.00 140 VAL A C 1
ATOM 1134 O O . VAL A 1 140 ? -10.744 -14.665 8.153 1.00 93.00 140 VAL A O 1
ATOM 1137 N N . PHE A 1 141 ? -9.540 -16.412 8.883 1.00 94.62 141 PHE A N 1
ATOM 1138 C CA . PHE A 1 141 ? -8.414 -16.197 7.976 1.00 94.62 141 PHE A CA 1
ATOM 1139 C C . PHE A 1 141 ? -8.457 -17.201 6.827 1.00 94.62 141 PHE A C 1
ATOM 1141 O O . PHE A 1 141 ? -8.405 -18.411 7.047 1.00 94.62 141 PHE A O 1
ATOM 1148 N N . VAL A 1 142 ? -8.492 -16.696 5.595 1.00 95.25 142 VAL A N 1
ATOM 1149 C CA . VAL A 1 142 ? -8.257 -17.502 4.393 1.00 95.25 142 VAL A CA 1
ATOM 1150 C C . VAL A 1 142 ? -6.763 -17.461 4.085 1.00 95.25 142 VAL A C 1
ATOM 1152 O O . VAL A 1 142 ? -6.214 -16.397 3.814 1.00 95.25 142 VAL A O 1
ATOM 1155 N N . MET A 1 143 ? -6.101 -18.616 4.137 1.00 94.06 143 MET A N 1
ATOM 1156 C CA . MET A 1 143 ? -4.666 -18.751 3.875 1.00 94.06 143 MET A CA 1
ATOM 1157 C C . MET A 1 143 ? -4.418 -19.840 2.835 1.00 94.06 143 MET A C 1
ATOM 1159 O O . MET A 1 143 ? -5.127 -20.843 2.789 1.00 94.06 143 MET A O 1
ATOM 1163 N N . GLY A 1 144 ? -3.392 -19.654 2.013 1.00 90.62 144 GLY A N 1
ATOM 1164 C CA . GLY A 1 144 ? -2.992 -20.615 0.993 1.00 90.62 144 GLY A CA 1
ATOM 1165 C C . GLY A 1 144 ? -1.942 -20.030 0.060 1.00 90.62 144 GLY A C 1
ATOM 1166 O O . GLY A 1 144 ? -1.650 -18.836 0.103 1.00 90.62 144 GLY A O 1
ATOM 1167 N N . LEU A 1 145 ? -1.370 -20.880 -0.791 1.00 89.00 145 LEU A N 1
ATOM 1168 C CA . LEU A 1 145 ? -0.458 -20.428 -1.839 1.00 89.00 145 LEU A CA 1
ATOM 1169 C C . LEU A 1 145 ? -1.217 -19.612 -2.901 1.00 89.00 145 LEU A C 1
ATOM 1171 O O . LEU A 1 145 ? -2.401 -19.885 -3.152 1.00 89.00 145 LEU A O 1
ATOM 1175 N N . PRO A 1 146 ? -0.553 -18.665 -3.588 1.00 85.06 146 PRO A N 1
ATOM 1176 C CA . PRO A 1 146 ? -1.136 -18.010 -4.751 1.00 85.06 146 PRO A CA 1
ATOM 1177 C C . PRO A 1 146 ? -1.670 -19.040 -5.752 1.00 85.06 146 PRO A C 1
ATOM 1179 O O . PRO A 1 146 ? -1.064 -20.089 -5.961 1.00 85.06 146 PRO A O 1
ATOM 1182 N N . ARG A 1 147 ? -2.791 -18.719 -6.411 1.00 86.69 147 ARG A N 1
ATOM 1183 C CA . ARG A 1 147 ? -3.441 -19.565 -7.439 1.00 86.69 147 ARG A CA 1
ATOM 1184 C C . ARG A 1 147 ? -4.126 -20.841 -6.922 1.00 86.69 147 ARG A C 1
ATOM 1186 O O . ARG A 1 147 ? -4.412 -21.727 -7.717 1.00 86.69 147 ARG A O 1
ATOM 1193 N N . THR A 1 148 ? -4.469 -20.909 -5.635 1.00 92.38 148 THR A N 1
ATOM 1194 C CA . THR A 1 148 ? -5.231 -22.036 -5.045 1.00 92.38 148 THR A CA 1
ATOM 1195 C C . THR A 1 148 ? -6.717 -21.732 -4.796 1.00 92.38 148 THR A C 1
ATOM 1197 O O . THR A 1 148 ? -7.410 -22.498 -4.136 1.00 92.38 148 THR A O 1
ATOM 1200 N N . GLY A 1 149 ? -7.233 -20.619 -5.331 1.00 92.00 149 GLY A N 1
ATOM 1201 C CA . GLY A 1 149 ? -8.641 -20.228 -5.180 1.00 92.00 149 GLY A CA 1
ATOM 1202 C C . GLY A 1 149 ? -8.961 -19.460 -3.891 1.00 92.00 149 GLY A C 1
ATOM 1203 O O . GLY A 1 149 ? -10.132 -19.221 -3.605 1.00 92.00 149 GLY A O 1
ATOM 1204 N N . THR A 1 150 ? -7.950 -19.012 -3.141 1.00 93.75 150 THR A N 1
ATOM 1205 C CA . THR A 1 150 ? -8.122 -18.193 -1.927 1.00 93.75 150 THR A CA 1
ATOM 1206 C C . THR A 1 150 ? -8.914 -16.911 -2.187 1.00 93.75 150 THR A C 1
ATOM 1208 O O . THR A 1 150 ? -9.810 -16.596 -1.413 1.00 93.75 150 THR A O 1
ATOM 1211 N N . THR A 1 151 ? -8.672 -16.214 -3.303 1.00 92.12 151 THR A N 1
ATOM 1212 C CA . THR A 1 151 ? -9.442 -15.020 -3.700 1.00 92.12 151 THR A CA 1
ATOM 1213 C C . THR A 1 151 ? -10.926 -15.333 -3.899 1.00 92.12 151 THR A C 1
ATOM 1215 O O . THR A 1 151 ? -11.781 -14.573 -3.450 1.00 92.12 151 THR A O 1
ATOM 1218 N N . PHE A 1 152 ? -11.244 -16.464 -4.543 1.00 93.25 152 PHE A N 1
ATOM 1219 C CA . PHE A 1 152 ? -12.628 -16.903 -4.739 1.00 93.25 152 PHE A CA 1
ATOM 1220 C C . PHE A 1 152 ? -13.300 -17.194 -3.395 1.00 93.25 152 PHE A C 1
ATOM 1222 O O . PHE A 1 152 ? -14.373 -16.661 -3.128 1.00 93.25 152 PHE A O 1
ATOM 1229 N N . LEU A 1 153 ? -12.646 -17.972 -2.526 1.00 95.31 153 LEU A N 1
ATOM 1230 C CA . LEU A 1 153 ? -13.174 -18.295 -1.200 1.00 95.31 153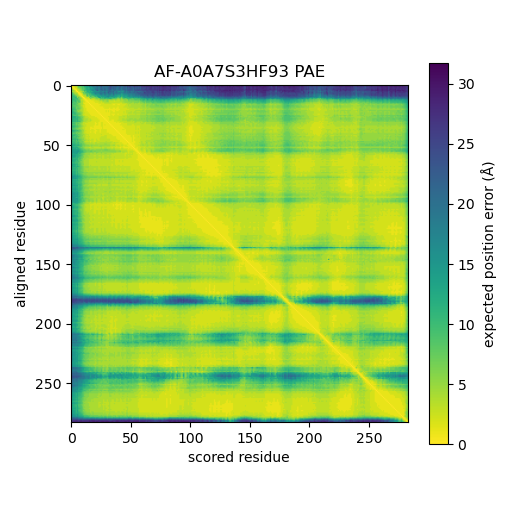 LEU A CA 1
ATOM 1231 C C . LEU A 1 153 ? -13.357 -17.040 -0.333 1.00 95.31 153 LEU A C 1
ATOM 1233 O O . LEU A 1 153 ? -14.402 -16.879 0.288 1.00 95.31 153 LEU A O 1
ATOM 1237 N N . HIS A 1 154 ? -12.378 -16.133 -0.323 1.00 94.88 154 HIS A N 1
ATOM 1238 C CA . HIS A 1 154 ? -12.447 -14.882 0.434 1.00 94.88 154 HIS A CA 1
ATOM 1239 C C . HIS A 1 154 ? -13.654 -14.037 0.009 1.00 94.88 154 HIS A C 1
ATOM 1241 O O . HIS A 1 154 ? -14.418 -13.578 0.856 1.00 94.88 154 HIS A O 1
ATOM 1247 N N . ARG A 1 155 ? -13.878 -13.896 -1.303 1.00 94.00 155 ARG A N 1
ATOM 1248 C CA . ARG A 1 155 ? -15.033 -13.162 -1.833 1.00 94.00 155 ARG A CA 1
ATOM 1249 C C . ARG A 1 155 ? -16.352 -13.873 -1.569 1.00 94.00 155 ARG A C 1
ATOM 1251 O O . ARG A 1 155 ? -17.324 -13.207 -1.234 1.00 94.00 155 ARG A O 1
ATOM 1258 N N . LEU A 1 156 ? -16.388 -15.200 -1.676 1.00 95.62 156 LEU A N 1
ATOM 1259 C CA . LEU A 1 156 ? -17.585 -15.984 -1.377 1.00 95.62 156 LEU A CA 1
ATOM 1260 C C . LEU A 1 156 ? -18.021 -15.786 0.081 1.00 95.62 156 LEU A C 1
ATOM 1262 O O . LEU A 1 156 ? -19.191 -15.518 0.330 1.00 95.62 156 LEU A O 1
ATOM 1266 N N . LEU A 1 157 ? -17.079 -15.855 1.026 1.00 95.25 157 LEU A N 1
ATOM 1267 C CA . LEU A 1 157 ? -17.355 -15.625 2.447 1.00 95.25 157 LEU A CA 1
ATOM 1268 C C . LEU A 1 157 ? -17.811 -14.187 2.726 1.00 95.25 157 LEU A C 1
ATOM 1270 O O . LEU A 1 157 ? -18.679 -13.984 3.565 1.00 95.25 157 LEU A O 1
ATOM 1274 N N . SER A 1 158 ? -17.281 -13.196 2.001 1.00 93.81 158 SER A N 1
ATOM 1275 C CA . SER A 1 158 ? -17.687 -11.791 2.172 1.00 93.81 158 SER A CA 1
ATOM 1276 C C . SER A 1 158 ? -19.106 -11.469 1.689 1.00 93.81 158 SER A C 1
ATOM 1278 O O . SER A 1 158 ? -19.568 -10.351 1.893 1.00 93.81 158 SER A O 1
ATOM 1280 N N . LEU A 1 159 ? -19.784 -12.407 1.015 1.00 94.25 159 LEU A N 1
ATOM 1281 C CA . LEU A 1 159 ? -21.186 -12.231 0.626 1.00 94.25 159 LEU A CA 1
ATOM 1282 C C . LEU A 1 159 ? -22.153 -12.467 1.794 1.00 94.25 159 LEU A C 1
ATOM 1284 O O . LEU A 1 159 ? -23.314 -12.077 1.686 1.00 94.25 159 LEU A O 1
ATOM 1288 N N . ASP A 1 160 ? -21.710 -13.104 2.884 1.00 94.38 160 ASP A N 1
ATOM 1289 C CA . ASP A 1 160 ? -22.526 -13.262 4.088 1.00 94.38 160 ASP A CA 1
ATOM 1290 C C . ASP A 1 160 ? -22.678 -11.898 4.792 1.00 94.38 160 ASP A C 1
ATOM 1292 O O . ASP A 1 160 ? -21.668 -11.312 5.183 1.00 94.38 160 ASP A O 1
ATOM 1296 N N . PRO A 1 161 ? -23.906 -11.386 5.007 1.00 90.44 161 PRO A N 1
ATOM 1297 C CA . PRO A 1 161 ? -24.133 -10.120 5.710 1.00 90.44 161 PRO A CA 1
ATOM 1298 C C . PRO A 1 161 ? -23.585 -10.073 7.144 1.00 90.44 161 PRO A C 1
ATOM 1300 O O . PRO A 1 161 ? -23.439 -8.987 7.700 1.00 90.44 161 PRO A O 1
ATOM 1303 N N . GLN A 1 162 ? -23.310 -11.227 7.757 1.00 88.50 162 GLN A N 1
ATOM 1304 C CA . GLN A 1 162 ? -22.706 -11.335 9.089 1.00 88.50 162 GLN A CA 1
ATOM 1305 C C . GLN A 1 162 ? -21.172 -11.292 9.053 1.00 88.50 162 GLN A C 1
ATOM 1307 O O . GLN A 1 162 ? -20.531 -11.226 10.102 1.00 88.50 162 GLN A O 1
ATOM 1312 N N . VAL A 1 163 ? -20.567 -11.345 7.863 1.00 89.38 163 VAL A N 1
ATOM 1313 C CA . VAL A 1 163 ? -19.118 -11.314 7.670 1.00 89.38 163 VAL A CA 1
ATOM 1314 C C . VAL A 1 163 ? -18.720 -9.978 7.068 1.00 89.38 163 VAL A C 1
ATOM 1316 O O . VAL A 1 163 ? -19.166 -9.587 5.992 1.00 89.38 163 VAL A O 1
ATOM 1319 N N . ARG A 1 164 ? -17.783 -9.299 7.728 1.00 90.38 164 ARG A N 1
ATOM 1320 C CA . ARG A 1 164 ? -17.161 -8.097 7.187 1.00 90.38 164 ARG A CA 1
ATOM 1321 C C . ARG A 1 164 ? -15.747 -8.394 6.709 1.00 90.38 164 ARG A C 1
ATOM 1323 O O . ARG A 1 164 ? -14.851 -8.648 7.511 1.00 90.38 164 ARG A O 1
ATOM 1330 N N . ALA A 1 165 ? -15.545 -8.308 5.399 1.00 93.81 165 ALA A N 1
ATOM 1331 C CA . ALA A 1 165 ? -14.220 -8.343 4.795 1.00 93.81 165 ALA A CA 1
ATOM 1332 C C . ALA A 1 165 ? -13.713 -6.912 4.520 1.00 93.81 165 ALA A C 1
ATOM 1334 O O . ALA A 1 165 ? -14.471 -6.098 3.986 1.00 93.81 165 ALA A O 1
ATOM 1335 N N . PRO A 1 166 ? -12.452 -6.582 4.849 1.00 94.69 166 PRO A N 1
ATOM 1336 C CA . PRO A 1 166 ? -11.879 -5.283 4.517 1.00 94.69 166 PRO A CA 1
ATOM 1337 C C . PRO A 1 166 ? -11.794 -5.069 3.006 1.00 94.69 166 PRO A C 1
ATOM 1339 O O . PRO A 1 166 ? -11.262 -5.908 2.273 1.00 94.69 166 PRO A O 1
ATOM 1342 N N . LEU A 1 167 ? -12.278 -3.919 2.546 1.00 96.75 167 LEU A N 1
ATOM 1343 C CA . LEU A 1 167 ? -12.229 -3.553 1.131 1.00 96.75 167 LEU A CA 1
ATOM 1344 C C . LEU A 1 167 ? -10.870 -2.942 0.770 1.00 96.75 167 LEU A C 1
ATOM 1346 O O . LEU A 1 167 ? -10.234 -2.289 1.601 1.00 96.75 167 LEU A O 1
ATOM 1350 N N . LEU A 1 168 ? -10.439 -3.072 -0.488 1.00 96.06 168 LEU A N 1
ATOM 1351 C CA . LEU A 1 168 ? -9.175 -2.491 -0.961 1.00 96.06 168 LEU A CA 1
ATOM 1352 C C . LEU A 1 168 ? -9.043 -1.004 -0.597 1.00 96.06 168 LEU A C 1
ATOM 1354 O O . LEU A 1 168 ? -7.985 -0.562 -0.142 1.00 96.06 168 LEU A O 1
ATOM 1358 N N . TRP A 1 169 ? -10.108 -0.215 -0.773 1.00 97.50 169 TRP A N 1
ATOM 1359 C CA . TRP A 1 169 ? -10.061 1.211 -0.453 1.00 97.50 169 TRP A CA 1
ATOM 1360 C C . TRP A 1 169 ? -9.888 1.483 1.049 1.00 97.50 169 TRP A C 1
ATOM 1362 O O . TRP A 1 169 ? -9.192 2.435 1.413 1.00 97.50 169 TRP A O 1
ATOM 1372 N N . GLU A 1 170 ? -10.467 0.635 1.905 1.00 97.19 170 GLU A N 1
ATOM 1373 C CA . GLU A 1 170 ? -10.324 0.708 3.361 1.00 97.19 170 GLU A CA 1
ATOM 1374 C C . GLU A 1 170 ? -8.886 0.384 3.768 1.00 97.19 170 GLU A C 1
ATOM 1376 O O . GLU A 1 170 ? -8.309 1.095 4.582 1.00 97.19 170 GLU A O 1
ATOM 1381 N N . LEU A 1 171 ? -8.265 -0.622 3.150 1.00 96.38 171 LEU A N 1
ATOM 1382 C CA . LEU A 1 171 ? -6.877 -0.994 3.433 1.00 96.38 171 LEU A CA 1
ATOM 1383 C C . LEU A 1 171 ? -5.871 0.048 2.921 1.00 96.38 171 LEU A C 1
ATOM 1385 O O . LEU A 1 171 ? -4.883 0.356 3.590 1.00 96.38 171 LEU A O 1
ATOM 1389 N N . LEU A 1 172 ? -6.115 0.630 1.742 1.00 95.56 172 LEU A N 1
ATOM 1390 C CA . LEU A 1 172 ? -5.225 1.642 1.175 1.00 95.56 172 LEU A CA 1
ATOM 1391 C C . LEU A 1 172 ? -5.345 2.998 1.873 1.00 95.56 172 LEU A C 1
ATOM 1393 O O . LEU A 1 172 ? -4.342 3.703 2.019 1.00 95.56 172 LEU A O 1
ATOM 1397 N N . SER A 1 173 ? -6.542 3.362 2.330 1.00 96.50 173 SER A N 1
ATOM 1398 C CA . SER A 1 173 ? -6.812 4.625 3.010 1.00 96.50 173 SER A CA 1
ATOM 1399 C C . SER A 1 173 ? -7.733 4.399 4.216 1.00 96.50 173 SER A C 1
ATOM 1401 O O . SER A 1 173 ? -8.900 4.767 4.152 1.00 96.50 173 SER A O 1
ATOM 1403 N N . PRO A 1 174 ? -7.245 3.817 5.329 1.00 96.19 174 PRO A N 1
ATOM 1404 C CA . PRO A 1 174 ? -8.090 3.480 6.478 1.00 96.19 174 PRO A CA 1
ATOM 1405 C C . PRO A 1 174 ? -8.400 4.684 7.365 1.00 96.19 174 PRO A C 1
ATOM 1407 O O . PRO A 1 174 ? -9.424 4.690 8.039 1.00 96.19 174 PRO A O 1
ATOM 1410 N N . VAL A 1 175 ? -7.521 5.691 7.390 1.00 95.94 175 VAL A N 1
ATOM 1411 C CA . VAL A 1 175 ? -7.580 6.778 8.375 1.00 95.94 175 VAL A CA 1
ATOM 1412 C C . VAL A 1 175 ? -8.502 7.901 7.903 1.00 95.94 175 VAL A C 1
ATOM 1414 O O . VAL A 1 175 ? -8.236 8.466 6.834 1.00 95.94 175 VAL A O 1
ATOM 1417 N N . PRO A 1 176 ? -9.538 8.254 8.680 1.00 93.44 176 PRO A N 1
ATOM 1418 C CA . PRO A 1 176 ? -10.428 9.357 8.350 1.00 93.44 176 PRO A CA 1
ATOM 1419 C C . PRO A 1 176 ? -9.731 10.716 8.486 1.00 93.44 176 PRO A C 1
ATOM 1421 O O . PRO A 1 176 ? -8.747 10.870 9.20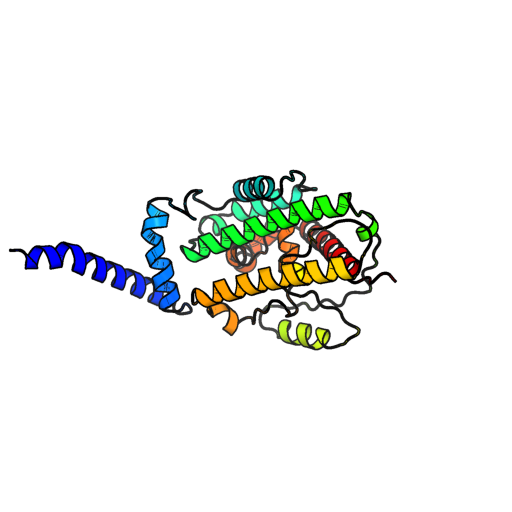9 1.00 93.44 176 PRO A O 1
ATOM 1424 N N . GLY A 1 177 ? -10.238 11.726 7.777 1.00 88.31 177 GLY A N 1
ATOM 1425 C CA . GLY A 1 177 ? -9.730 13.100 7.843 1.00 88.31 177 GLY A CA 1
ATOM 1426 C C . GLY A 1 177 ? -10.176 13.901 9.072 1.00 88.31 177 GLY A C 1
ATOM 1427 O O . GLY A 1 177 ? -9.859 15.085 9.159 1.00 88.31 177 GLY A O 1
ATOM 1428 N N . HIS A 1 178 ? -10.926 13.292 9.987 1.00 79.00 178 HIS A N 1
ATOM 1429 C CA . HIS A 1 178 ? -11.500 13.920 11.174 1.00 79.00 178 HIS A CA 1
ATOM 1430 C C . HIS A 1 178 ? -11.332 13.008 12.394 1.00 79.00 178 HIS A C 1
ATOM 1432 O O . HIS A 1 178 ? -11.224 11.792 12.252 1.00 79.00 178 HIS A O 1
ATOM 1438 N N . THR A 1 179 ? -11.328 13.606 13.583 1.00 75.25 179 THR A N 1
ATOM 1439 C CA . THR A 1 179 ? -11.217 12.933 14.887 1.00 75.25 179 THR A CA 1
ATOM 1440 C C . THR A 1 179 ? -12.447 13.243 15.749 1.00 75.25 179 THR A C 1
ATOM 1442 O O . THR A 1 179 ? -13.220 14.149 15.424 1.00 75.25 179 THR A O 1
ATOM 1445 N N . GLY A 1 180 ? -12.648 12.487 16.830 1.00 67.56 180 GLY A N 1
ATOM 1446 C CA . GLY A 1 180 ? -13.771 12.641 17.761 1.00 67.56 180 GLY A CA 1
ATOM 1447 C C . GLY A 1 180 ? -14.844 11.559 17.621 1.00 67.56 180 GLY A C 1
ATOM 1448 O O . GLY A 1 180 ? -14.718 10.655 16.797 1.00 67.56 180 GLY A O 1
ATOM 1449 N N . ALA A 1 181 ? -15.896 11.670 18.444 1.00 66.50 181 ALA A N 1
ATOM 1450 C CA . ALA A 1 181 ? -16.952 10.664 18.561 1.00 66.50 181 ALA A CA 1
ATOM 1451 C C . ALA A 1 181 ? -17.531 10.260 17.190 1.00 66.50 181 ALA A C 1
ATOM 1453 O O . ALA A 1 181 ? -17.658 11.128 16.315 1.00 66.50 181 ALA A O 1
ATOM 1454 N N . PRO A 1 182 ? -17.920 8.982 17.004 1.00 64.12 182 PRO A N 1
ATOM 1455 C CA . PRO A 1 182 ? -18.449 8.462 15.751 1.00 64.12 182 PRO A CA 1
ATOM 1456 C C . PRO A 1 182 ? -19.758 9.150 15.342 1.00 64.12 182 PRO A C 1
ATOM 1458 O O . PRO A 1 182 ? -20.854 8.653 15.572 1.00 64.12 182 PRO A O 1
ATOM 1461 N N . ASN A 1 183 ? -19.660 10.322 14.713 1.00 69.50 183 ASN A N 1
ATOM 1462 C CA . ASN A 1 183 ? -20.773 10.940 14.012 1.00 69.50 183 ASN A CA 1
ATOM 1463 C C . ASN A 1 183 ? -20.937 10.226 12.668 1.00 69.50 183 ASN A C 1
ATOM 1465 O O . ASN A 1 183 ? -20.168 10.471 11.733 1.00 69.50 183 ASN A O 1
ATOM 1469 N N . ALA A 1 184 ? -21.944 9.355 12.585 1.00 71.44 184 ALA A N 1
ATOM 1470 C CA . ALA A 1 184 ? -22.184 8.480 11.441 1.00 71.44 184 ALA A CA 1
ATOM 1471 C C . ALA A 1 184 ? -22.145 9.214 10.087 1.00 71.44 184 ALA A C 1
ATOM 1473 O O . ALA A 1 184 ? -21.557 8.705 9.134 1.00 71.44 184 ALA A O 1
ATOM 1474 N N . THR A 1 185 ? -22.689 10.433 10.002 1.00 80.94 185 THR A N 1
ATOM 1475 C CA . THR A 1 185 ? -22.713 11.212 8.754 1.00 80.94 185 THR A CA 1
ATOM 1476 C C . THR A 1 185 ? -21.319 11.686 8.346 1.00 80.94 185 THR A C 1
ATOM 1478 O O . THR A 1 185 ? -20.934 11.553 7.186 1.00 80.94 185 THR A O 1
ATOM 1481 N N . VAL A 1 186 ? -20.532 12.199 9.297 1.00 83.69 186 VAL A N 1
ATOM 1482 C CA . VAL A 1 186 ? -19.179 12.712 9.017 1.00 83.69 186 VAL A CA 1
ATOM 1483 C C . VAL A 1 186 ? -18.259 11.574 8.570 1.00 83.69 186 VAL A C 1
ATOM 1485 O O . VAL A 1 186 ? -17.560 11.708 7.563 1.00 83.69 186 VAL A O 1
ATOM 1488 N N . PHE A 1 187 ? -18.325 10.430 9.261 1.00 87.00 187 PHE A N 1
ATOM 1489 C CA . PHE A 1 187 ? -17.586 9.228 8.879 1.00 87.00 187 PHE A CA 1
ATOM 1490 C C . PHE A 1 187 ? -18.028 8.703 7.505 1.00 87.00 187 PHE A C 1
ATOM 1492 O O . PHE A 1 187 ? -17.177 8.370 6.681 1.00 87.00 187 PHE A O 1
ATOM 1499 N N . ALA A 1 188 ? -19.330 8.673 7.202 1.00 88.50 188 ALA A N 1
ATOM 1500 C CA . ALA A 1 188 ? -19.832 8.221 5.903 1.00 88.50 188 ALA A CA 1
ATOM 1501 C C . ALA A 1 188 ? -19.321 9.082 4.730 1.00 88.50 188 ALA A C 1
ATOM 1503 O O . ALA A 1 188 ? -18.828 8.540 3.734 1.00 88.50 188 ALA A O 1
ATOM 1504 N N . ASP A 1 189 ? -19.366 10.411 4.858 1.00 91.88 189 ASP A N 1
ATOM 1505 C CA . ASP A 1 189 ? -18.878 11.337 3.828 1.00 91.88 189 ASP A CA 1
ATOM 1506 C C . ASP A 1 189 ? -17.367 11.208 3.596 1.00 91.88 189 ASP A C 1
ATOM 1508 O O . ASP A 1 189 ? -16.882 11.262 2.459 1.00 91.88 189 ASP A O 1
ATOM 1512 N N . ASP A 1 190 ? -16.599 11.038 4.671 1.00 94.06 190 ASP A N 1
ATOM 1513 C CA . ASP A 1 190 ? -15.157 10.830 4.607 1.00 94.06 190 ASP A CA 1
ATOM 1514 C C . ASP A 1 190 ? -14.795 9.494 3.931 1.00 94.06 190 ASP A C 1
ATOM 1516 O O . ASP A 1 190 ? -13.950 9.468 3.026 1.00 94.06 190 ASP A O 1
ATOM 1520 N N . ARG A 1 191 ? -15.495 8.404 4.277 1.00 94.44 191 ARG A N 1
ATOM 1521 C CA . ARG A 1 191 ? -15.360 7.095 3.614 1.00 94.44 191 ARG A CA 1
ATOM 1522 C C . ARG A 1 191 ? -15.607 7.211 2.109 1.00 94.44 191 ARG A C 1
ATOM 1524 O O . ARG A 1 191 ? -14.792 6.735 1.317 1.00 94.44 191 ARG A O 1
ATOM 1531 N N . LEU A 1 192 ? -16.661 7.920 1.691 1.00 95.62 192 LEU A N 1
ATOM 1532 C CA . LEU A 1 192 ? -16.961 8.142 0.272 1.00 95.62 192 LEU A CA 1
ATOM 1533 C C . LEU A 1 192 ? -15.836 8.903 -0.451 1.00 95.62 192 LEU A C 1
ATOM 1535 O O . LEU A 1 192 ? -15.489 8.570 -1.588 1.00 95.62 192 LEU A O 1
ATOM 1539 N N . LYS A 1 193 ? -15.241 9.917 0.189 1.00 96.19 193 LYS A N 1
ATOM 1540 C CA . LYS A 1 193 ? -14.106 10.669 -0.378 1.00 96.19 193 LYS A CA 1
ATOM 1541 C C . LYS A 1 193 ? -12.878 9.776 -0.565 1.00 96.19 193 LYS A C 1
ATOM 1543 O O . LYS A 1 193 ? -12.262 9.810 -1.633 1.00 96.19 193 LYS A O 1
ATOM 1548 N N . ARG A 1 194 ? -12.536 8.960 0.437 1.00 96.31 194 ARG A N 1
ATOM 1549 C CA . ARG A 1 194 ? -11.399 8.026 0.370 1.00 96.31 194 ARG A CA 1
ATOM 1550 C C . ARG A 1 194 ? -11.619 6.917 -0.655 1.00 96.31 194 ARG A C 1
ATOM 1552 O O . ARG A 1 194 ? -10.710 6.635 -1.434 1.00 96.31 194 ARG A O 1
ATOM 1559 N N . ASN A 1 195 ? -12.831 6.372 -0.737 1.00 97.44 195 ASN A N 1
ATOM 1560 C CA . ASN A 1 195 ? -13.210 5.419 -1.777 1.00 97.44 195 ASN A CA 1
ATOM 1561 C C . ASN A 1 195 ? -13.003 6.003 -3.183 1.00 97.44 195 ASN A C 1
ATOM 1563 O O . ASN A 1 195 ? -12.286 5.419 -3.996 1.00 97.44 195 ASN A O 1
ATOM 1567 N N . LYS A 1 196 ? -13.547 7.201 -3.451 1.00 97.56 196 LYS A N 1
ATOM 1568 C CA . LYS A 1 196 ? -13.383 7.892 -4.742 1.00 97.56 196 LYS A CA 1
ATOM 1569 C C . LYS A 1 196 ? -11.914 8.129 -5.089 1.00 97.56 196 LYS A C 1
ATOM 1571 O O . LYS A 1 196 ? -11.532 7.971 -6.246 1.00 97.56 196 LYS A O 1
ATOM 1576 N N . PHE A 1 197 ? -11.091 8.480 -4.101 1.00 95.88 197 PHE A N 1
ATOM 1577 C CA . PHE A 1 197 ? -9.650 8.634 -4.290 1.00 95.88 197 PHE A CA 1
ATOM 1578 C C . PHE A 1 197 ? -8.991 7.324 -4.744 1.00 95.88 197 PHE A C 1
ATOM 1580 O O . PHE A 1 197 ? -8.302 7.318 -5.762 1.00 95.88 197 PHE A O 1
ATOM 1587 N N . VAL A 1 198 ? -9.239 6.208 -4.050 1.00 96.12 198 VAL A N 1
ATOM 1588 C CA . VAL A 1 198 ? -8.656 4.904 -4.417 1.00 96.12 198 VAL A CA 1
ATOM 1589 C C . VAL A 1 198 ? -9.176 4.419 -5.770 1.00 96.12 198 VAL A C 1
ATOM 1591 O O . VAL A 1 198 ? -8.394 3.975 -6.607 1.00 96.12 198 VAL A O 1
ATOM 1594 N N . ARG A 1 199 ? -10.473 4.584 -6.042 1.00 96.12 199 ARG A N 1
ATOM 1595 C CA . ARG A 1 199 ? -11.067 4.271 -7.346 1.00 96.12 199 ARG A CA 1
ATOM 1596 C C . ARG A 1 199 ? -10.395 5.051 -8.478 1.00 96.12 199 ARG A C 1
ATOM 1598 O O . ARG A 1 199 ? -10.093 4.471 -9.517 1.00 96.12 199 ARG A O 1
ATOM 1605 N N . LYS A 1 200 ? -10.101 6.339 -8.268 1.00 95.31 200 LYS A N 1
ATOM 1606 C CA . LYS A 1 200 ? -9.376 7.159 -9.246 1.00 95.31 200 LYS A CA 1
ATOM 1607 C C . LYS A 1 200 ? -7.949 6.658 -9.477 1.00 95.31 200 LYS A C 1
ATOM 1609 O O . LYS A 1 200 ? -7.508 6.653 -10.619 1.00 95.31 200 LYS A O 1
ATOM 1614 N N . LEU A 1 201 ? -7.248 6.200 -8.435 1.00 92.00 201 LEU A N 1
ATOM 1615 C CA . LEU A 1 201 ? -5.912 5.605 -8.583 1.00 92.00 201 LEU A CA 1
ATOM 1616 C C . LEU A 1 201 ? -5.932 4.345 -9.459 1.00 92.00 201 LEU A C 1
ATOM 1618 O O . LEU A 1 201 ? -5.055 4.180 -10.306 1.00 92.00 201 LEU A O 1
ATOM 1622 N N . ILE A 1 202 ? -6.934 3.481 -9.275 1.00 90.75 202 ILE A N 1
ATOM 1623 C CA . ILE A 1 202 ? -7.117 2.273 -10.094 1.00 90.75 202 ILE A CA 1
ATOM 1624 C C . ILE A 1 202 ? -7.392 2.669 -11.550 1.00 90.75 202 ILE A C 1
ATOM 1626 O O . ILE A 1 202 ? -6.671 2.235 -12.445 1.00 90.75 202 ILE A O 1
ATOM 1630 N N . GLN A 1 203 ? -8.341 3.581 -11.780 1.00 91.00 203 GLN A N 1
ATOM 1631 C CA . GLN A 1 203 ? -8.667 4.091 -13.118 1.00 91.00 203 GLN A CA 1
ATOM 1632 C C . GLN A 1 203 ? -7.466 4.744 -13.812 1.00 91.00 203 GLN A C 1
ATOM 1634 O O . GLN A 1 203 ? -7.255 4.545 -15.006 1.00 91.00 203 GLN A O 1
ATOM 1639 N N . ASP A 1 204 ? -6.648 5.500 -13.077 1.00 89.75 204 ASP A N 1
ATOM 1640 C CA . ASP A 1 204 ? -5.431 6.101 -13.622 1.00 89.75 204 ASP A CA 1
ATOM 1641 C C . ASP A 1 204 ? -4.434 5.032 -14.057 1.00 89.75 204 ASP A C 1
ATOM 1643 O O . ASP A 1 204 ? -3.868 5.125 -15.148 1.00 89.75 204 ASP A O 1
ATOM 1647 N N . ARG A 1 205 ? -4.267 3.975 -13.257 1.00 86.50 205 ARG A N 1
ATOM 1648 C CA . ARG A 1 205 ? -3.429 2.832 -13.623 1.00 86.50 205 ARG A CA 1
ATOM 1649 C C . ARG A 1 205 ? -3.939 2.116 -14.874 1.00 86.50 205 ARG A C 1
ATOM 1651 O O . ARG A 1 205 ? -3.146 1.850 -15.777 1.00 86.50 205 ARG A O 1
ATOM 1658 N N . GLU A 1 206 ? -5.240 1.861 -14.958 1.00 86.38 206 GLU A N 1
ATOM 1659 C CA . GLU A 1 206 ? -5.867 1.259 -16.139 1.00 86.38 206 GLU A CA 1
ATOM 1660 C C . GLU A 1 206 ? -5.694 2.132 -17.386 1.00 86.38 206 GLU A C 1
ATOM 1662 O O . GLU A 1 206 ? -5.343 1.630 -18.455 1.00 86.38 206 GLU A O 1
ATOM 1667 N N . SER A 1 207 ? -5.864 3.451 -17.245 1.00 88.31 207 SER A N 1
ATOM 1668 C CA . SER A 1 207 ? -5.722 4.415 -18.342 1.00 88.31 207 SER A CA 1
ATOM 1669 C C . SER A 1 207 ? -4.303 4.469 -18.916 1.00 88.31 207 SER A C 1
ATOM 1671 O O . SER A 1 207 ? -4.129 4.779 -20.091 1.00 88.31 207 SER A O 1
ATOM 1673 N N . MET A 1 208 ? -3.285 4.100 -18.127 1.00 87.62 208 MET A N 1
ATOM 1674 C CA . MET A 1 208 ? -1.900 3.946 -18.592 1.00 87.62 208 MET A CA 1
ATOM 1675 C C . MET A 1 208 ? -1.680 2.653 -19.398 1.00 87.62 208 MET A C 1
ATOM 1677 O O . MET A 1 208 ? -0.563 2.383 -19.840 1.00 87.62 208 MET A O 1
ATOM 1681 N N . GLY A 1 209 ? -2.726 1.850 -19.607 1.00 82.31 209 GLY A N 1
ATOM 1682 C CA . GLY A 1 209 ? -2.683 0.614 -20.378 1.00 82.31 209 GLY A CA 1
ATOM 1683 C C . GLY A 1 209 ? -2.058 -0.563 -19.625 1.00 82.31 209 GLY A C 1
ATOM 1684 O O . GLY A 1 209 ? -1.600 -1.510 -20.271 1.00 82.31 209 GLY A O 1
ATOM 1685 N N . ASP A 1 210 ? -2.005 -0.511 -18.289 1.00 80.12 210 ASP A N 1
ATOM 1686 C CA . ASP A 1 210 ? -1.504 -1.601 -17.445 1.00 80.12 210 ASP A CA 1
ATOM 1687 C C . ASP A 1 210 ? -2.639 -2.492 -16.919 1.00 80.12 210 ASP A C 1
ATOM 1689 O O . ASP A 1 210 ? -3.020 -2.424 -15.750 1.00 80.12 210 ASP A O 1
ATOM 1693 N N . ARG A 1 211 ? -3.144 -3.368 -17.793 1.00 77.62 211 ARG A N 1
ATOM 1694 C CA . ARG A 1 211 ? -4.162 -4.378 -17.452 1.00 77.62 211 ARG A CA 1
ATOM 1695 C C . ARG A 1 211 ? -3.602 -5.759 -17.129 1.00 77.62 211 ARG A C 1
ATOM 1697 O O . ARG A 1 211 ? -4.358 -6.670 -16.823 1.00 77.62 211 ARG A O 1
ATOM 1704 N N . ALA A 1 212 ? -2.278 -5.920 -17.134 1.00 77.12 212 ALA A N 1
ATOM 1705 C CA . ALA A 1 212 ? -1.640 -7.222 -16.920 1.00 77.12 212 ALA A CA 1
ATOM 1706 C C . ALA A 1 212 ? -2.073 -7.886 -15.599 1.00 77.12 212 ALA A C 1
ATOM 1708 O O . ALA A 1 212 ? -2.198 -9.105 -15.534 1.00 77.12 212 ALA A O 1
ATOM 1709 N N . MET A 1 213 ? -2.343 -7.078 -14.567 1.00 76.62 213 MET A N 1
ATOM 1710 C CA . MET A 1 213 ? -2.821 -7.587 -13.280 1.00 76.62 213 MET A CA 1
ATOM 1711 C C . MET A 1 213 ? -4.267 -8.074 -13.319 1.00 76.62 213 MET A C 1
ATOM 1713 O O . MET A 1 213 ? -4.527 -9.096 -12.708 1.00 76.62 213 MET A O 1
ATOM 1717 N N . GLU A 1 214 ? -5.178 -7.442 -14.068 1.00 77.88 214 GLU A N 1
ATOM 1718 C CA . GLU A 1 214 ? -6.602 -7.836 -14.102 1.00 77.88 214 GLU A CA 1
ATOM 1719 C C . GLU A 1 214 ? -6.801 -9.285 -14.573 1.00 77.88 214 GLU A C 1
ATOM 1721 O O . GLU A 1 214 ? -7.741 -9.956 -14.159 1.00 77.88 214 GLU A O 1
ATOM 1726 N N . HIS A 1 215 ? -5.889 -9.798 -15.401 1.00 75.56 215 HIS A N 1
ATOM 1727 C CA . HIS A 1 215 ? -5.919 -11.184 -15.874 1.00 75.56 215 HIS A CA 1
ATOM 1728 C C . HIS A 1 215 ? -5.524 -12.216 -14.807 1.00 75.56 215 HIS A C 1
ATOM 1730 O O . HIS A 1 215 ? -5.777 -13.409 -14.974 1.00 75.56 215 HIS A O 1
ATOM 1736 N N . ILE A 1 216 ? -4.868 -11.779 -13.732 1.00 74.81 216 ILE A N 1
ATOM 1737 C CA . ILE A 1 216 ? -4.317 -12.650 -12.690 1.00 74.81 216 ILE A CA 1
ATOM 1738 C C . ILE A 1 216 ? -5.042 -12.400 -11.364 1.00 74.81 216 ILE A C 1
ATOM 1740 O O . ILE A 1 216 ? -5.411 -13.357 -10.689 1.00 74.81 216 ILE A O 1
ATOM 1744 N N . HIS A 1 217 ? -5.285 -11.142 -11.013 1.00 79.38 217 HIS A N 1
ATOM 1745 C CA . HIS A 1 217 ? -5.957 -10.697 -9.800 1.00 79.38 217 HIS A CA 1
ATOM 1746 C C . HIS A 1 217 ? -6.860 -9.515 -10.143 1.00 79.38 217 HIS A C 1
ATOM 1748 O O . HIS A 1 217 ? -6.385 -8.444 -10.524 1.00 79.38 217 HIS A O 1
ATOM 1754 N N . GLU A 1 218 ? -8.171 -9.712 -10.045 1.00 84.56 218 GLU A N 1
ATOM 1755 C CA . GLU A 1 218 ? -9.121 -8.623 -10.251 1.00 84.56 218 GLU A CA 1
ATOM 1756 C C . GLU A 1 218 ? -8.984 -7.606 -9.114 1.00 84.56 218 GLU A C 1
ATOM 1758 O O . GLU A 1 218 ? -9.152 -7.952 -7.945 1.00 84.56 218 GLU A O 1
ATOM 1763 N N . ILE A 1 219 ? -8.726 -6.348 -9.470 1.00 85.94 219 ILE A N 1
ATOM 1764 C CA . ILE A 1 219 ? -8.550 -5.243 -8.529 1.00 85.94 219 ILE A CA 1
ATOM 1765 C C . ILE A 1 219 ? -9.781 -4.348 -8.612 1.00 85.94 219 ILE A C 1
ATOM 1767 O O . ILE A 1 219 ? -10.100 -3.814 -9.670 1.00 85.94 219 ILE A O 1
ATOM 1771 N N . GLY A 1 220 ? -10.444 -4.128 -7.481 1.00 91.38 220 GLY A N 1
ATOM 1772 C CA . GLY A 1 220 ? -11.585 -3.226 -7.389 1.00 91.38 220 GLY A CA 1
ATOM 1773 C C . GLY A 1 220 ? -11.580 -2.506 -6.054 1.00 91.38 220 GLY A C 1
ATOM 1774 O O . GLY A 1 220 ? -11.310 -3.118 -5.027 1.00 91.38 220 GLY A O 1
ATOM 1775 N N . ALA A 1 221 ? -11.877 -1.202 -6.061 1.00 94.88 221 ALA A N 1
ATOM 1776 C CA . ALA A 1 221 ? -11.876 -0.395 -4.840 1.00 94.88 221 ALA A CA 1
ATOM 1777 C C . ALA A 1 221 ? -12.770 -1.020 -3.756 1.00 94.88 221 ALA A C 1
ATOM 1779 O O . ALA A 1 221 ? -12.348 -1.113 -2.608 1.00 94.88 221 ALA A O 1
ATOM 1780 N N . ASP A 1 222 ? -13.958 -1.484 -4.151 1.00 95.25 222 ASP A N 1
ATOM 1781 C CA . ASP A 1 222 ? -14.995 -2.070 -3.293 1.00 95.25 222 ASP A CA 1
ATOM 1782 C C . ASP A 1 222 ? -14.943 -3.601 -3.210 1.00 95.25 222 ASP A C 1
ATOM 1784 O O . ASP A 1 222 ? -15.910 -4.220 -2.778 1.00 95.25 222 ASP A O 1
ATOM 1788 N N . LEU A 1 223 ? -13.847 -4.224 -3.650 1.00 95.00 223 LEU A N 1
ATOM 1789 C CA . LEU A 1 223 ? -13.666 -5.666 -3.518 1.00 95.00 223 LEU A CA 1
ATOM 1790 C C . LEU A 1 223 ? -12.882 -5.989 -2.235 1.00 95.00 223 LEU A C 1
ATOM 1792 O O . LEU A 1 223 ? -11.978 -5.224 -1.873 1.00 95.00 223 LEU A O 1
ATOM 1796 N N . PRO A 1 224 ? -13.196 -7.113 -1.562 1.00 95.44 224 PRO A N 1
ATOM 1797 C CA . PRO A 1 224 ? -12.361 -7.657 -0.498 1.00 95.44 224 PRO A CA 1
ATOM 1798 C C . PRO A 1 224 ? -10.929 -7.863 -0.980 1.00 95.44 224 PRO A C 1
ATOM 1800 O O . PRO A 1 224 ? -10.720 -8.392 -2.077 1.00 95.44 224 PRO A O 1
ATOM 1803 N N . GLU A 1 225 ? -9.957 -7.487 -0.153 1.00 94.06 225 GLU A N 1
ATOM 1804 C CA . GLU A 1 225 ? -8.544 -7.531 -0.532 1.00 94.06 225 GLU A CA 1
ATOM 1805 C C . GLU A 1 225 ? -7.645 -8.101 0.572 1.00 94.06 225 GLU A C 1
ATOM 1807 O O . GLU A 1 225 ? -7.997 -8.137 1.752 1.00 94.06 225 GLU A O 1
ATOM 1812 N N . GLU A 1 226 ? -6.480 -8.594 0.163 1.00 92.94 226 GLU A N 1
ATOM 1813 C CA . GLU A 1 226 ? -5.503 -9.261 1.013 1.00 92.94 226 GLU A CA 1
ATOM 1814 C C . GLU A 1 226 ? -4.913 -8.345 2.102 1.00 92.94 226 GLU A C 1
ATOM 1816 O O . GLU A 1 226 ? -4.593 -7.170 1.887 1.00 92.94 226 GLU A O 1
ATOM 1821 N N . CYS A 1 227 ? -4.676 -8.920 3.287 1.00 93.56 227 CYS A N 1
ATOM 1822 C CA . CYS A 1 227 ? -4.107 -8.219 4.443 1.00 93.56 227 CYS A CA 1
ATOM 1823 C C . CYS A 1 227 ? -2.719 -7.608 4.172 1.00 93.56 227 CYS A C 1
ATOM 1825 O O . CYS A 1 227 ? -2.323 -6.666 4.867 1.00 93.56 227 CYS A O 1
ATOM 1827 N N . LEU A 1 228 ? -2.011 -8.077 3.132 1.00 90.75 228 LEU A N 1
ATOM 1828 C CA . LEU A 1 228 ? -0.696 -7.574 2.724 1.00 90.75 228 LEU A CA 1
ATOM 1829 C C . LEU A 1 228 ? -0.677 -6.051 2.550 1.00 90.75 228 LEU A C 1
ATOM 1831 O O . LEU A 1 228 ? 0.333 -5.417 2.844 1.00 90.75 228 LEU A O 1
ATOM 1835 N N . MET A 1 229 ? -1.803 -5.447 2.151 1.00 91.62 229 MET A N 1
ATOM 1836 C CA . MET A 1 229 ? -1.918 -4.000 1.931 1.00 91.62 229 MET A CA 1
ATOM 1837 C C . MET A 1 229 ? -1.614 -3.175 3.187 1.00 91.62 229 MET A C 1
ATOM 1839 O O . MET A 1 229 ? -1.106 -2.055 3.079 1.00 91.62 229 MET A O 1
ATOM 1843 N N . VAL A 1 230 ? -1.919 -3.733 4.364 1.00 94.69 230 VAL A N 1
ATOM 1844 C CA . VAL A 1 230 ? -1.687 -3.111 5.675 1.00 94.69 230 VAL A CA 1
ATOM 1845 C C . VAL A 1 230 ? -0.477 -3.713 6.378 1.00 94.69 230 VAL A C 1
ATOM 1847 O O . VAL A 1 230 ? 0.263 -2.967 7.010 1.00 94.69 230 VAL A O 1
ATOM 1850 N N . LEU A 1 231 ? -0.210 -5.019 6.233 1.00 94.81 231 LEU A N 1
ATOM 1851 C CA . LEU A 1 231 ? 1.042 -5.610 6.739 1.00 94.81 231 LEU A CA 1
ATOM 1852 C C . LEU A 1 231 ? 2.270 -4.895 6.158 1.00 94.81 231 LEU A C 1
ATOM 1854 O O . LEU A 1 231 ? 3.291 -4.759 6.833 1.00 94.81 231 LEU A O 1
ATOM 1858 N N . SER A 1 232 ? 2.123 -4.359 4.943 1.00 92.50 232 SER A N 1
ATOM 1859 C CA . SER A 1 232 ? 3.100 -3.499 4.288 1.00 92.50 232 SER A CA 1
ATOM 1860 C C . SER A 1 232 ? 3.531 -2.272 5.107 1.00 92.50 232 SER A C 1
ATOM 1862 O O . SER A 1 232 ? 4.616 -1.743 4.890 1.00 92.50 232 SER A O 1
ATOM 1864 N N . ASP A 1 233 ? 2.740 -1.816 6.082 1.00 93.88 233 ASP A N 1
ATOM 1865 C CA . ASP A 1 233 ? 3.114 -0.690 6.950 1.00 93.88 233 ASP A CA 1
ATOM 1866 C C . ASP A 1 233 ? 4.131 -1.070 8.047 1.00 93.88 233 ASP A C 1
ATOM 1868 O O . ASP A 1 233 ? 4.709 -0.174 8.666 1.00 93.88 233 ASP A O 1
ATOM 1872 N N . GLU A 1 234 ? 4.373 -2.369 8.267 1.00 95.06 234 GLU A N 1
ATOM 1873 C CA . GLU A 1 234 ? 5.330 -2.915 9.248 1.00 95.06 234 GLU A CA 1
ATOM 1874 C C . GLU A 1 234 ? 6.467 -3.727 8.598 1.00 95.06 234 GLU A C 1
ATOM 1876 O O . GLU A 1 234 ? 7.617 -3.686 9.045 1.00 95.06 234 GLU A O 1
ATOM 1881 N N . ILE A 1 235 ? 6.180 -4.447 7.512 1.00 93.75 235 ILE A N 1
ATOM 1882 C CA . ILE A 1 235 ? 7.148 -5.269 6.769 1.00 93.75 235 ILE A CA 1
ATOM 1883 C C . ILE A 1 235 ? 7.012 -5.002 5.269 1.00 93.75 235 ILE A C 1
ATOM 1885 O O . ILE A 1 235 ? 5.907 -4.747 4.815 1.00 93.75 235 ILE A O 1
ATOM 1889 N N . PRO A 1 236 ? 8.079 -5.051 4.460 1.00 90.62 236 PRO A N 1
ATOM 1890 C CA . PRO A 1 236 ? 8.052 -4.536 3.088 1.00 90.62 236 PRO A CA 1
ATOM 1891 C C . PRO A 1 236 ? 7.397 -5.497 2.078 1.00 90.62 236 PRO A C 1
ATOM 1893 O O . PRO A 1 236 ? 8.016 -5.830 1.089 1.00 90.62 236 PRO A O 1
ATOM 1896 N N . THR A 1 237 ? 6.133 -5.876 2.282 1.00 88.00 237 THR A N 1
ATOM 1897 C CA . THR A 1 237 ? 5.389 -6.884 1.484 1.00 88.00 237 THR A CA 1
ATOM 1898 C C . THR A 1 237 ? 4.549 -6.311 0.338 1.00 88.00 237 THR A C 1
ATOM 1900 O O . THR A 1 237 ? 3.728 -7.000 -0.268 1.00 88.00 237 THR A O 1
ATOM 1903 N N . HIS A 1 238 ? 4.765 -5.036 0.022 1.00 82.75 238 HIS A N 1
ATOM 1904 C CA . HIS A 1 238 ? 4.128 -4.320 -1.080 1.00 82.75 238 HIS A CA 1
ATOM 1905 C C . HIS A 1 238 ? 4.353 -5.006 -2.437 1.00 82.75 238 HIS A C 1
ATOM 1907 O O . HIS A 1 238 ? 5.337 -5.721 -2.640 1.00 82.75 238 HIS A O 1
ATOM 1913 N N . LEU A 1 239 ? 3.506 -4.698 -3.429 1.00 77.81 239 LEU A N 1
ATOM 1914 C CA . LEU A 1 239 ? 3.615 -5.292 -4.768 1.00 77.81 239 LEU A CA 1
ATOM 1915 C C . LEU A 1 239 ? 5.003 -5.033 -5.387 1.00 77.81 239 LEU A C 1
ATOM 1917 O O . LEU A 1 239 ? 5.610 -5.915 -5.998 1.00 77.81 239 LEU A O 1
ATOM 1921 N N . SER A 1 240 ? 5.543 -3.830 -5.168 1.00 79.81 240 SER A N 1
ATOM 1922 C CA . SER A 1 24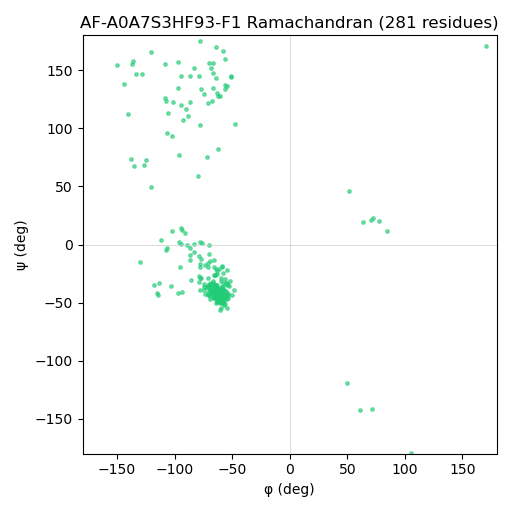0 ? 6.880 -3.434 -5.633 1.00 79.81 240 SER A CA 1
ATOM 1923 C C . SER A 1 240 ? 8.034 -4.206 -4.975 1.00 79.81 240 SER A C 1
ATOM 1925 O O . SER A 1 240 ? 9.165 -4.137 -5.457 1.00 79.81 240 SER A O 1
ATOM 1927 N N . PHE A 1 241 ? 7.765 -4.937 -3.895 1.00 80.81 241 PHE A N 1
ATOM 1928 C CA . PHE A 1 241 ? 8.730 -5.756 -3.172 1.00 80.81 241 PHE A CA 1
ATOM 1929 C C . PHE A 1 241 ? 8.525 -7.258 -3.377 1.00 80.81 241 PHE A C 1
ATOM 1931 O O . PHE A 1 241 ? 9.403 -8.017 -2.986 1.00 80.81 241 PHE A O 1
ATOM 1938 N N . LEU A 1 242 ? 7.477 -7.716 -4.081 1.00 74.44 242 LEU A N 1
ATOM 1939 C CA . LEU A 1 242 ? 7.268 -9.157 -4.310 1.00 74.44 242 LEU A CA 1
ATOM 1940 C C . LEU A 1 242 ? 8.479 -9.849 -4.949 1.00 74.44 242 LEU A C 1
ATOM 1942 O O . LEU A 1 242 ? 8.761 -10.997 -4.638 1.00 74.44 242 LEU A O 1
ATOM 1946 N N . TYR A 1 243 ? 9.242 -9.173 -5.813 1.00 64.38 243 TYR A N 1
ATOM 1947 C CA . TYR A 1 243 ? 10.481 -9.755 -6.346 1.00 64.38 243 TYR A CA 1
ATOM 1948 C C . TYR A 1 243 ? 11.565 -9.951 -5.275 1.00 64.38 243 TYR A C 1
ATOM 1950 O O . TYR A 1 243 ? 12.372 -10.864 -5.385 1.00 64.38 243 TYR A O 1
ATOM 1958 N N . SER A 1 244 ? 11.615 -9.100 -4.252 1.00 62.50 244 SER A N 1
ATOM 1959 C CA . SER A 1 244 ? 12.515 -9.272 -3.105 1.00 62.50 244 SER A CA 1
ATOM 1960 C C . SER A 1 244 ? 11.980 -10.304 -2.106 1.00 62.50 244 SER A C 1
ATOM 1962 O O . SER A 1 244 ? 12.774 -11.032 -1.523 1.00 62.50 244 SER A O 1
ATOM 1964 N N . ASP A 1 245 ? 10.658 -10.409 -1.975 1.00 65.69 245 ASP A N 1
ATOM 1965 C CA . ASP A 1 245 ? 10.005 -11.171 -0.909 1.00 65.69 245 ASP A CA 1
ATOM 1966 C C . ASP A 1 245 ? 9.589 -12.590 -1.330 1.00 65.69 245 ASP A C 1
ATOM 1968 O O . ASP A 1 245 ? 9.776 -13.538 -0.577 1.00 65.69 245 ASP A O 1
ATOM 1972 N N . TYR A 1 246 ? 9.047 -12.767 -2.538 1.00 66.44 246 TYR A N 1
ATOM 1973 C CA . TYR A 1 246 ? 8.562 -14.059 -3.045 1.00 66.44 246 TYR A CA 1
ATOM 1974 C C . TYR A 1 246 ? 9.619 -14.813 -3.854 1.00 66.44 246 TYR A C 1
ATOM 1976 O O . TYR A 1 246 ? 9.742 -16.029 -3.723 1.00 66.44 246 TYR A O 1
ATOM 1984 N N . VAL A 1 247 ? 10.390 -14.117 -4.697 1.00 67.56 247 VAL A N 1
ATOM 1985 C CA . VAL A 1 247 ? 11.408 -14.772 -5.546 1.00 67.56 247 VAL A CA 1
ATOM 1986 C C . VAL A 1 247 ? 12.658 -15.136 -4.735 1.00 67.56 247 VAL A C 1
ATOM 1988 O O . VAL A 1 247 ? 13.303 -16.139 -5.023 1.00 67.56 247 VAL A O 1
ATOM 1991 N N . HIS A 1 248 ? 12.956 -14.371 -3.680 1.00 76.06 248 HIS A N 1
ATOM 1992 C CA . HIS A 1 248 ? 14.068 -14.604 -2.750 1.00 76.06 248 HIS A CA 1
ATOM 1993 C C . HIS A 1 248 ? 13.564 -14.793 -1.311 1.00 76.06 248 HIS A C 1
ATOM 1995 O O . HIS A 1 248 ? 14.032 -14.143 -0.373 1.00 76.06 248 HIS A O 1
ATOM 2001 N N . HIS A 1 249 ? 12.564 -15.665 -1.153 1.00 78.44 249 HIS A N 1
ATOM 2002 C CA . HIS A 1 249 ? 11.879 -15.900 0.122 1.00 78.44 249 HIS A CA 1
ATOM 2003 C C . HIS A 1 249 ? 12.821 -16.339 1.252 1.00 78.44 249 HIS A C 1
ATOM 2005 O O . HIS A 1 249 ? 12.619 -15.962 2.402 1.00 78.44 249 HIS A O 1
ATOM 2011 N N . ASP A 1 250 ? 13.880 -17.081 0.937 1.00 81.81 250 ASP A N 1
ATOM 2012 C CA . ASP A 1 250 ? 14.928 -17.481 1.875 1.00 81.81 250 ASP A CA 1
ATOM 2013 C C . ASP A 1 250 ? 15.631 -16.258 2.483 1.00 81.81 250 ASP A C 1
ATOM 2015 O O . ASP A 1 250 ? 15.777 -16.148 3.703 1.00 81.81 250 ASP A O 1
ATOM 2019 N N . VAL A 1 251 ? 15.992 -15.287 1.641 1.00 78.94 251 VAL A N 1
ATOM 2020 C CA . VAL A 1 251 ? 16.611 -14.032 2.073 1.00 78.94 251 VAL A CA 1
ATOM 2021 C C . VAL A 1 251 ? 15.616 -13.208 2.883 1.00 78.94 251 VAL A C 1
ATOM 2023 O O . VAL A 1 251 ? 15.990 -12.674 3.929 1.00 78.94 251 VAL A O 1
ATOM 2026 N N . PHE A 1 252 ? 14.356 -13.140 2.451 1.00 83.44 252 PHE A N 1
ATOM 2027 C CA . PHE A 1 252 ? 13.308 -12.424 3.174 1.00 83.44 252 PHE A CA 1
ATOM 2028 C C . PHE A 1 252 ? 13.104 -12.980 4.589 1.00 83.44 252 PHE A C 1
ATOM 2030 O O . PHE A 1 252 ? 13.263 -12.245 5.564 1.00 83.44 252 PHE A O 1
ATOM 2037 N N . PHE A 1 253 ? 12.851 -14.285 4.724 1.00 83.88 253 PHE A N 1
ATOM 2038 C CA . PHE A 1 253 ? 12.624 -14.932 6.021 1.00 83.88 253 PHE A CA 1
ATOM 2039 C C . PHE A 1 253 ? 13.890 -15.034 6.886 1.00 83.88 253 PHE A C 1
ATOM 2041 O O . PHE A 1 253 ? 13.785 -15.187 8.099 1.00 83.88 253 PHE A O 1
ATOM 2048 N N . SER A 1 254 ? 15.089 -14.862 6.312 1.00 86.06 254 SER A N 1
ATOM 2049 C CA . SER A 1 254 ? 16.319 -14.691 7.104 1.00 86.06 254 SER A CA 1
ATOM 2050 C C . SER A 1 254 ? 16.403 -13.339 7.830 1.00 86.06 254 SER A C 1
ATOM 2052 O O . SER A 1 254 ? 17.213 -13.180 8.744 1.00 86.06 254 SER A O 1
ATOM 2054 N N . LYS A 1 255 ? 15.619 -12.340 7.398 1.00 87.06 255 LYS A N 1
ATOM 2055 C CA . LYS A 1 255 ? 15.626 -10.969 7.940 1.00 87.06 255 LYS A CA 1
ATOM 2056 C C . LYS A 1 255 ? 14.330 -10.593 8.646 1.00 87.06 255 LYS A C 1
ATOM 2058 O O . LYS A 1 255 ? 14.365 -9.811 9.595 1.00 87.06 255 LYS A O 1
ATOM 2063 N N . ILE A 1 256 ? 13.204 -11.111 8.168 1.00 90.81 256 ILE A N 1
ATOM 2064 C CA . ILE A 1 256 ? 11.873 -10.873 8.718 1.00 90.81 256 ILE A CA 1
ATOM 2065 C C . ILE A 1 256 ? 11.477 -12.102 9.529 1.00 90.81 256 ILE A C 1
ATOM 2067 O O . ILE A 1 256 ? 10.976 -13.091 8.995 1.00 90.81 256 ILE A O 1
ATOM 2071 N N . ASP A 1 257 ? 11.764 -12.038 10.826 1.00 91.06 257 ASP A N 1
ATOM 2072 C CA . ASP A 1 257 ? 11.489 -13.112 11.772 1.00 91.06 257 ASP A CA 1
ATOM 2073 C C . ASP A 1 257 ? 10.012 -13.168 12.200 1.00 91.06 257 ASP A C 1
ATOM 2075 O O . ASP A 1 257 ? 9.177 -12.327 11.848 1.00 91.06 257 ASP A O 1
ATOM 2079 N N . PHE A 1 258 ? 9.691 -14.191 12.990 1.00 92.38 258 PHE A N 1
ATOM 2080 C CA . PHE A 1 258 ? 8.346 -14.401 13.514 1.00 92.38 258 PHE A CA 1
ATOM 2081 C C . PHE A 1 258 ? 7.830 -13.211 14.337 1.00 92.38 258 PHE A C 1
ATOM 2083 O O . PHE A 1 258 ? 6.652 -12.872 14.232 1.00 92.38 258 PHE A O 1
ATOM 2090 N N . GLU A 1 259 ? 8.680 -12.554 15.131 1.00 93.81 259 GLU A N 1
ATOM 2091 C CA . GLU A 1 259 ? 8.243 -11.444 15.985 1.00 93.81 259 GLU A CA 1
ATOM 2092 C C . GLU A 1 259 ? 7.871 -10.212 15.146 1.00 93.81 259 GLU A C 1
ATOM 2094 O O . GLU A 1 259 ? 6.847 -9.579 15.408 1.00 93.81 259 GLU A O 1
ATOM 2099 N N . ARG A 1 260 ? 8.613 -9.917 14.069 1.00 94.69 260 ARG A N 1
ATOM 2100 C CA . ARG A 1 260 ? 8.243 -8.867 13.102 1.00 94.69 260 ARG A CA 1
ATOM 2101 C C . ARG A 1 260 ? 6.923 -9.175 12.401 1.00 94.69 260 ARG A C 1
ATOM 2103 O O . ARG A 1 260 ? 6.082 -8.284 12.281 1.00 94.69 260 ARG A O 1
ATOM 2110 N N . VAL A 1 261 ? 6.701 -10.425 11.989 1.00 93.94 261 VAL A N 1
ATOM 2111 C CA . VAL A 1 261 ? 5.419 -10.843 11.393 1.00 93.94 261 VAL A CA 1
ATOM 2112 C C . VAL A 1 261 ? 4.280 -10.685 12.402 1.00 93.94 261 VAL A C 1
ATOM 2114 O O . VAL A 1 261 ? 3.256 -10.082 12.088 1.00 93.94 261 VAL A O 1
ATOM 2117 N N . LYS A 1 262 ? 4.459 -11.153 13.639 1.00 95.75 262 LYS A N 1
ATOM 2118 C CA . LYS A 1 262 ? 3.481 -10.990 14.721 1.00 95.75 262 LYS A CA 1
ATOM 2119 C C . LYS A 1 262 ? 3.150 -9.515 14.967 1.00 95.75 262 LYS A C 1
ATOM 2121 O O . LYS A 1 262 ? 1.971 -9.171 15.051 1.00 95.75 262 LYS A O 1
ATOM 2126 N N . ASN A 1 263 ? 4.150 -8.637 15.015 1.00 95.56 263 ASN A N 1
ATOM 2127 C CA . ASN A 1 263 ? 3.944 -7.196 15.175 1.00 95.56 263 ASN A CA 1
ATOM 2128 C C . ASN A 1 263 ? 3.181 -6.581 13.992 1.00 95.56 263 ASN A C 1
ATOM 2130 O O . ASN A 1 263 ? 2.286 -5.763 14.214 1.00 95.56 263 ASN A O 1
ATOM 2134 N N . ALA A 1 264 ? 3.429 -7.042 12.762 1.00 96.12 264 ALA A N 1
ATOM 2135 C CA . ALA A 1 264 ? 2.641 -6.652 11.593 1.00 96.12 264 ALA A CA 1
ATOM 2136 C C . ALA A 1 264 ? 1.156 -7.034 11.732 1.00 96.12 264 ALA A C 1
ATOM 2138 O O . ALA A 1 264 ? 0.276 -6.217 11.460 1.00 96.12 264 ALA A O 1
ATOM 2139 N N . TYR A 1 265 ? 0.851 -8.231 12.242 1.00 96.62 265 TYR A N 1
ATOM 2140 C CA . TYR A 1 265 ? -0.532 -8.637 12.523 1.00 96.62 265 TYR A CA 1
ATOM 2141 C C . TYR A 1 265 ? -1.164 -7.864 13.691 1.00 96.62 265 TYR A C 1
ATOM 2143 O O . TYR A 1 265 ? -2.354 -7.548 13.646 1.00 96.62 265 TYR A O 1
ATOM 2151 N N . LEU A 1 266 ? -0.392 -7.503 14.721 1.00 96.19 266 LEU A N 1
ATOM 2152 C CA . LEU A 1 266 ? -0.872 -6.633 15.800 1.00 96.19 266 LEU A CA 1
ATOM 2153 C C . LEU A 1 266 ? -1.184 -5.218 15.293 1.00 96.19 266 LEU A C 1
ATOM 2155 O O . LEU A 1 266 ? -2.174 -4.626 15.720 1.00 96.19 266 LEU A O 1
ATOM 2159 N N . TYR A 1 267 ? -0.392 -4.689 14.358 1.00 97.12 267 TYR A N 1
ATOM 2160 C CA . TYR A 1 267 ? -0.702 -3.442 13.658 1.00 97.12 267 TYR A CA 1
ATOM 2161 C C . TYR A 1 267 ? -1.979 -3.579 12.821 1.00 97.12 267 TYR A C 1
ATOM 2163 O O . TYR A 1 267 ? -2.883 -2.750 12.928 1.00 97.12 267 TYR A O 1
ATOM 2171 N N . TYR A 1 268 ? -2.104 -4.669 12.058 1.00 97.12 268 TYR A N 1
ATOM 2172 C CA . TYR A 1 268 ? -3.295 -4.955 11.260 1.00 97.12 268 TYR A CA 1
ATOM 2173 C C . TYR A 1 268 ? -4.565 -5.032 12.116 1.00 97.12 268 TYR A C 1
ATOM 2175 O O . TYR A 1 268 ? -5.573 -4.425 11.760 1.00 97.12 268 TYR A O 1
ATOM 2183 N N . LYS A 1 269 ? -4.505 -5.666 13.296 1.00 97.12 269 LYS A N 1
ATOM 2184 C CA . LYS A 1 269 ? -5.612 -5.668 14.264 1.00 97.12 269 LYS A CA 1
ATOM 2185 C C . LYS A 1 269 ? -6.068 -4.247 14.606 1.00 97.12 269 LYS A C 1
ATOM 2187 O O . LYS A 1 269 ? -7.267 -3.990 14.588 1.00 97.12 269 LYS A O 1
ATOM 2192 N N . LYS A 1 270 ? -5.143 -3.318 14.873 1.00 97.38 270 LYS A N 1
ATOM 2193 C CA . LYS A 1 270 ? -5.492 -1.917 15.177 1.00 97.38 270 LYS A CA 1
ATOM 2194 C C . LYS A 1 270 ? -6.180 -1.232 13.994 1.00 97.38 270 LYS A C 1
ATOM 2196 O O . LYS A 1 270 ? -7.082 -0.423 14.192 1.00 97.38 270 LYS A O 1
ATOM 2201 N N . VAL A 1 271 ? -5.786 -1.560 12.763 1.00 97.06 271 VAL A N 1
ATOM 2202 C CA . VAL A 1 271 ? -6.472 -1.058 11.565 1.00 97.06 271 VAL A CA 1
ATOM 2203 C C . VAL A 1 271 ? -7.891 -1.623 11.473 1.00 97.06 271 VAL A C 1
ATOM 2205 O O . VAL A 1 271 ? -8.814 -0.856 11.230 1.00 97.06 271 VAL A O 1
ATOM 2208 N N . LEU A 1 272 ? -8.107 -2.913 11.750 1.00 96.00 272 LEU A N 1
ATOM 2209 C CA . LEU A 1 272 ? -9.457 -3.497 11.797 1.00 96.00 272 LEU A CA 1
ATOM 2210 C C . LEU A 1 272 ? -10.340 -2.844 12.872 1.00 96.00 272 LEU A C 1
ATOM 2212 O O . LEU A 1 272 ? -11.507 -2.547 12.614 1.00 96.00 272 LEU A O 1
ATOM 2216 N N . GLN A 1 273 ? -9.777 -2.550 14.046 1.00 95.75 273 GLN A N 1
ATOM 2217 C CA . GLN A 1 273 ? -10.464 -1.801 15.103 1.00 95.75 273 GLN A CA 1
ATOM 2218 C C . GLN A 1 273 ? -10.882 -0.405 14.623 1.00 95.75 273 GLN A C 1
ATOM 2220 O O . GLN A 1 273 ? -12.030 -0.006 14.804 1.00 95.75 273 GLN A O 1
ATOM 2225 N N . LEU A 1 274 ? -9.986 0.307 13.932 1.00 95.19 274 LEU A N 1
ATOM 2226 C CA . LEU A 1 274 ? -10.292 1.596 13.313 1.00 95.19 274 LEU A CA 1
ATOM 2227 C C . LEU A 1 274 ? -11.396 1.482 12.254 1.00 95.19 274 LEU A C 1
ATOM 2229 O O . LEU A 1 274 ? -12.276 2.337 12.191 1.00 95.19 274 LEU A O 1
ATOM 2233 N N . LEU A 1 275 ? -11.370 0.451 11.411 1.00 94.12 275 LEU A N 1
ATOM 2234 C CA . LEU A 1 275 ? -12.415 0.241 10.411 1.00 94.12 275 LEU A CA 1
ATOM 2235 C C . LEU A 1 275 ? -13.776 -0.052 11.057 1.00 94.12 275 LEU A C 1
ATOM 2237 O O . LEU A 1 275 ? -14.795 0.368 10.511 1.00 94.12 275 LEU A O 1
ATOM 2241 N N . SER A 1 276 ? -13.800 -0.752 12.192 1.00 91.75 276 SER A N 1
ATOM 2242 C CA . SER A 1 276 ? -15.007 -1.075 12.977 1.00 91.75 276 SER A CA 1
ATOM 2243 C C . SER A 1 276 ? -15.567 0.166 13.680 1.00 91.75 276 SER A C 1
ATOM 2245 O O . SER A 1 276 ? -16.753 0.474 13.569 1.00 91.75 276 SER A O 1
ATOM 2247 N N . TYR A 1 277 ? -14.687 0.974 14.279 1.00 90.94 277 TYR A N 1
ATOM 2248 C CA . TYR A 1 277 ? -15.041 2.249 14.908 1.00 90.94 277 TYR A CA 1
ATOM 2249 C C . TYR A 1 277 ? -15.792 3.195 13.958 1.00 90.94 277 TYR A C 1
ATOM 2251 O O . TYR A 1 277 ? -16.786 3.808 14.334 1.00 90.94 277 TYR A O 1
ATOM 2259 N N . GLN A 1 278 ? -15.354 3.283 12.697 1.00 90.56 278 GLN A N 1
ATOM 2260 C CA . GLN A 1 278 ? -15.935 4.198 11.703 1.00 90.56 278 GLN A CA 1
ATOM 2261 C C . GLN A 1 278 ? -17.381 3.878 11.305 1.00 90.56 278 GLN A C 1
ATOM 2263 O O . GLN A 1 278 ? -18.047 4.733 10.724 1.00 90.56 278 GLN A O 1
ATOM 2268 N N . VAL A 1 279 ? -17.845 2.653 11.550 1.00 87.56 279 VAL A N 1
ATOM 2269 C CA . VAL A 1 279 ? -19.194 2.198 11.182 1.00 87.56 279 VAL A CA 1
ATOM 2270 C C . VAL A 1 279 ? -20.079 1.946 12.403 1.00 87.56 279 VAL A C 1
ATOM 2272 O O . VAL A 1 279 ? -21.221 1.535 12.243 1.00 87.56 279 VAL A O 1
ATOM 2275 N N . GLY A 1 280 ? -19.580 2.233 13.610 1.00 80.69 280 GLY A N 1
ATOM 2276 C CA . GLY A 1 280 ? -20.334 2.044 14.849 1.00 80.69 280 GLY A CA 1
ATOM 2277 C C . GLY A 1 280 ? -20.512 0.578 15.247 1.00 80.69 280 GLY A C 1
ATOM 2278 O O . GLY A 1 280 ? -21.429 0.272 16.000 1.00 80.69 280 GLY A O 1
ATOM 2279 N N . GLU A 1 281 ? -19.646 -0.321 14.768 1.00 72.31 281 GLU A N 1
ATOM 2280 C CA . GLU A 1 281 ? -19.552 -1.706 15.246 1.00 72.31 281 GLU A CA 1
ATOM 2281 C C . GLU A 1 281 ? -18.915 -1.691 16.646 1.00 72.31 281 GLU A C 1
ATOM 2283 O O . GLU A 1 281 ? -17.719 -1.928 16.818 1.00 72.31 281 GLU A O 1
ATOM 2288 N N . ALA A 1 282 ? -19.699 -1.293 17.645 1.00 52.88 282 ALA A N 1
ATOM 2289 C CA . ALA A 1 282 ? -19.292 -1.229 19.040 1.00 52.88 282 ALA A CA 1
ATOM 2290 C C . ALA A 1 282 ? -20.294 -2.002 19.901 1.00 52.88 282 ALA A C 1
ATOM 2292 O O . ALA A 1 282 ? -21.053 -1.387 20.637 1.00 52.88 282 ALA A O 1
ATOM 2293 N N . GLU A 1 283 ? -20.302 -3.331 19.742 1.00 44.59 283 GLU A N 1
ATOM 2294 C CA . GLU A 1 283 ? -20.632 -4.362 20.750 1.00 44.59 283 GLU A CA 1
ATOM 2295 C C . GLU A 1 283 ? -20.463 -5.773 20.163 1.00 44.59 283 GLU A C 1
ATOM 2297 O O . GLU A 1 283 ? -21.036 -6.052 19.087 1.00 44.59 283 GLU A O 1
#

Secondary structure (DSSP, 8-state):
-HHHHHIIIIIHHHHHHHHHHHHHHHH-TTS-HHHHHHHHHTHHHHHTT-GGGTT-S--HHHHHHHHHHHHS----S--HHHHHHHHHHTSHHHHT----HHHHHHHHHHHHHHHHHHHHHHHHHHH-GGGGGS---SPPPP---TTSSHHHHHHHHTTSTT--PPBHHHHHS-S-S--SS--HHHHHHHHHHHHHHHHHHHHHHHHTT--TTTTTS---TTSB--THHHHTTTS--SGGGHHHHTTTHHHHHHHS-HHHHHHHHHHHHHHHHHHHHTTT---

Solvent-accessible surface area (backbone atoms only — not comparable to full-atom values): 15986 Å² total; per-residue (Å²): 119,70,69,64,54,53,45,63,70,50,50,49,56,52,50,53,50,51,52,51,25,51,50,45,33,68,78,37,72,69,47,35,69,63,25,28,42,56,36,50,70,40,47,64,36,54,77,71,35,38,80,95,26,56,77,62,78,82,50,68,71,59,22,48,56,47,18,30,71,76,71,74,46,84,57,64,69,77,61,66,30,59,51,43,38,48,57,52,57,69,32,71,68,41,66,66,62,80,68,52,60,56,51,50,48,49,45,46,49,52,49,28,48,45,37,35,46,44,31,49,43,46,49,46,47,70,72,41,55,67,38,76,69,42,78,77,69,93,79,86,81,85,84,75,65,89,93,72,53,55,72,58,53,51,51,58,54,43,69,41,92,90,41,87,60,60,26,35,21,46,51,74,50,62,67,68,94,72,84,68,80,81,48,60,68,63,42,50,56,43,50,52,53,41,39,52,50,42,41,48,54,52,51,52,46,46,73,50,35,57,55,56,51,57,83,77,49,80,80,48,42,87,34,68,51,70,66,49,65,46,28,32,68,36,36,61,60,39,81,84,26,39,71,42,44,65,76,35,37,70,64,35,55,74,70,55,46,70,67,58,53,51,49,19,51,56,52,40,49,53,52,52,18,45,58,32,46,58,72,66,59,79,130

pLDDT: mean 89.32, std 10.19, range [44.59, 98.56]

Nearest PDB structures (foldseek):
  2zq5-assembly1_A  TM=7.546E-01  e=1.203E-06  Mycobacterium tuberculosis
  2z6v-assembly1_A  TM=7.522E-01  e=1.402E-05  Mycobacterium avium
  1yux-assembly1_A  TM=2.388E-01  e=7.051E+00  Nitratidesulfovibrio vulgaris str. Hildenborough

Mean predicted aligned error: 5.74 Å